Protein AF-0000000084530817 (afdb_homodimer)

Solvent-accessible surface area (backbone atoms only — not comparable to full-atom values): 13424 Å² total; per-residue (Å²): 114,54,40,32,39,33,41,29,30,31,49,81,78,60,86,73,66,87,66,77,48,94,60,31,68,58,45,44,51,52,49,54,52,50,41,47,71,72,63,28,59,74,45,73,46,40,35,46,61,48,62,75,19,40,34,38,37,29,46,76,72,39,81,47,81,45,67,37,59,73,74,89,47,75,56,45,74,42,30,39,35,33,34,43,27,88,45,69,70,54,50,48,49,55,49,51,55,55,51,66,38,48,52,44,83,37,64,42,34,37,38,40,31,43,47,40,70,70,77,70,73,83,128,113,55,41,32,39,34,42,29,32,32,48,81,76,58,86,73,66,87,66,77,49,94,60,29,68,58,46,44,51,52,51,54,52,50,40,47,72,72,63,28,60,75,45,71,46,41,35,48,62,48,61,74,20,38,34,38,35,30,45,77,73,39,81,46,81,45,67,36,59,73,73,89,45,75,55,42,74,42,29,40,34,34,34,44,27,88,45,70,69,55,48,50,48,55,51,51,53,54,52,67,40,49,54,44,82,37,63,43,32,37,39,40,31,44,48,39,71,70,78,69,72,82,128

Radius of gyration: 18.21 Å; Cα contacts (8 Å, |Δi|>4): 493; chains: 2; bounding box: 42×48×50 Å

InterPro domains:
  IPR005545 YCII-related [PF03795] (4-97)
  IPR011008 Dimeric alpha-beta barrel [SSF54909] (3-115)

Secondary structure (DSSP, 8-state):
--EEEEEEEE-TT--S--PPPTTHHHHHHHHHHHHHHTT-EEEEEEE--GGG-EEEEEETTEEEEEES---SSS-EEEEEEEEE-SSHHHHHHHHHHHHHTS-TT--EEEEEEEEE-------/--EEEEEEEE-TT--S--PPPTTHHHHHHHHHHHHHHTT-EEEEEEE--GGG-EEEEEETTEEEEEES---SSS-EEEEEEEEE-SSHHHHHHHHHHHHHTS-TT--EEEEEEEEE-------

Organism: Streptomyces rubellomurinus (strain ATCC 31215) (NCBI:txid359131)

Sequence (246 aa):
MPRYMTLIRIDEQARDGWEPDPGFEQRMGALFDEITRAGVMLETAGLTPTAEGTRLSWADGKIDYTDGPFTETKEVVGGYAILQCKDTAEALEWTRRFLQTHPVTWQVEAEVRQIDEAPEPPKMPRYMTLIRIDEQARDGWEPDPGFEQRMGALFDEITRAGVMLETAGLTPTAEGTRLSWADGKIDYTDGPFTETKEVVGGYAILQCKDTAEALEWTRRFLQTHPVTWQVEAEVRQIDEAPEPPK

Nearest PDB structures (foldseek):
  1s7i-assembly1_A-2  TM=8.023E-01  e=9.417E-09  Pseudomonas aeruginosa
  6vmi-assembly1_AH  TM=4.815E-01  e=5.570E-03  Homo sapiens
  6rm3-assembly1_LI0  TM=3.347E-01  e=4.997E-02  Vairimorpha necatrix
  7qep-assembly1_M0  TM=3.896E-01  e=2.250E-01  Encephalitozoon cuniculi GB-M1
  5xy3-assembly1_I  TM=3.428E-01  e=3.277E-01  Trichomonas vaginalis

Structure (mmCIF, N/CA/C/O backbone):
data_AF-0000000084530817-model_v1
#
loop_
_entity.id
_entity.type
_entity.pdbx_description
1 polymer 'Transcriptional regulator'
#
loop_
_atom_site.group_PDB
_atom_site.id
_atom_site.type_symbol
_atom_site.label_atom_id
_atom_site.label_alt_id
_atom_site.label_comp_id
_atom_site.label_asym_id
_atom_site.label_entity_id
_atom_site.label_seq_id
_atom_site.pdbx_PDB_ins_code
_atom_site.Cartn_x
_atom_site.Cartn_y
_atom_site.Cartn_z
_atom_site.occupancy
_atom_site.B_iso_or_equiv
_atom_site.auth_seq_id
_atom_site.auth_comp_id
_atom_site.auth_asym_id
_atom_site.auth_atom_id
_atom_site.pdbx_PDB_model_num
ATOM 1 N N . MET A 1 1 ? -18.156 0.075 -9.445 1 95.19 1 MET A N 1
ATOM 2 C CA . MET A 1 1 ? -17.547 -1.064 -8.773 1 95.19 1 MET A CA 1
ATOM 3 C C . MET A 1 1 ? -16.484 -0.602 -7.777 1 95.19 1 MET A C 1
ATOM 5 O O . MET A 1 1 ? -15.719 0.324 -8.062 1 95.19 1 MET A O 1
ATOM 9 N N . PRO A 1 2 ? -16.484 -1.271 -6.59 1 97.25 2 PRO A N 1
ATOM 10 C CA . PRO A 1 2 ? -15.5 -0.844 -5.59 1 97.25 2 PRO A CA 1
ATOM 11 C C . PRO A 1 2 ? -14.062 -1.135 -6.016 1 97.25 2 PRO A C 1
ATOM 13 O O . PRO A 1 2 ? -13.828 -1.991 -6.871 1 97.25 2 PRO A O 1
ATOM 16 N N . ARG A 1 3 ? -13.125 -0.413 -5.445 1 98.25 3 ARG A N 1
ATOM 17 C CA . ARG A 1 3 ? -11.703 -0.642 -5.66 1 98.25 3 ARG A CA 1
ATOM 18 C C . ARG A 1 3 ? -11.047 -1.249 -4.422 1 98.25 3 ARG A C 1
ATOM 20 O O . ARG A 1 3 ? -11.492 -1.001 -3.299 1 98.25 3 ARG A O 1
ATOM 27 N N . TYR A 1 4 ? -10.031 -2.014 -4.695 1 98.81 4 TYR A N 1
ATOM 28 C CA . TYR A 1 4 ? -9.312 -2.711 -3.635 1 98.81 4 TYR A CA 1
ATOM 29 C C . TYR A 1 4 ? -7.809 -2.51 -3.775 1 98.81 4 TYR A C 1
ATOM 31 O O . TYR A 1 4 ? -7.277 -2.521 -4.887 1 98.81 4 TYR A O 1
ATOM 39 N N . MET A 1 5 ? -7.203 -2.273 -2.686 1 98.75 5 MET A N 1
ATOM 40 C CA . MET A 1 5 ? -5.746 -2.311 -2.58 1 98.75 5 MET A CA 1
ATOM 41 C C . MET A 1 5 ? -5.273 -3.658 -2.049 1 98.75 5 MET A C 1
ATOM 43 O O . MET A 1 5 ? -5.75 -4.125 -1.013 1 98.75 5 MET A O 1
ATOM 47 N N . THR A 1 6 ? -4.406 -4.324 -2.775 1 98.75 6 THR A N 1
ATOM 48 C CA . THR A 1 6 ? -3.707 -5.516 -2.305 1 98.75 6 THR A CA 1
ATOM 49 C C . THR A 1 6 ? -2.258 -5.191 -1.955 1 98.75 6 THR A C 1
ATOM 51 O O . THR A 1 6 ? -1.492 -4.75 -2.814 1 98.75 6 THR A O 1
ATOM 54 N N . LEU A 1 7 ? -1.896 -5.344 -0.706 1 98.69 7 LEU A N 1
ATOM 55 C CA . LEU A 1 7 ? -0.533 -5.152 -0.226 1 98.69 7 LEU A CA 1
ATOM 56 C C . LEU A 1 7 ? 0.201 -6.484 -0.126 1 98.69 7 LEU A C 1
ATOM 58 O O . LEU A 1 7 ? -0.185 -7.352 0.66 1 98.69 7 LEU A O 1
ATOM 62 N N . ILE A 1 8 ? 1.24 -6.617 -0.947 1 98.12 8 ILE A N 1
ATOM 63 C CA . ILE A 1 8 ? 2.018 -7.848 -0.989 1 98.12 8 ILE A CA 1
ATOM 64 C C . ILE A 1 8 ? 3.135 -7.793 0.052 1 98.12 8 ILE A C 1
ATOM 66 O O . ILE A 1 8 ? 3.992 -6.906 0.003 1 98.12 8 ILE A O 1
ATOM 70 N N . ARG A 1 9 ? 3.115 -8.711 0.983 1 96.81 9 ARG A N 1
ATOM 71 C CA . ARG A 1 9 ? 4.047 -8.719 2.107 1 96.81 9 ARG A CA 1
ATOM 72 C C . ARG A 1 9 ? 5.059 -9.852 1.971 1 96.81 9 ARG A C 1
ATOM 74 O O . ARG A 1 9 ? 4.684 -11.008 1.77 1 96.81 9 ARG A O 1
ATOM 81 N N . ILE A 1 10 ? 6.316 -9.555 2.078 1 95.12 10 ILE A N 1
ATOM 82 C CA . ILE A 1 10 ? 7.402 -10.516 1.916 1 95.12 10 ILE A CA 1
ATOM 83 C C . ILE A 1 10 ? 8.453 -10.305 3.006 1 95.12 10 ILE A C 1
ATOM 85 O O . ILE A 1 10 ? 8.492 -9.242 3.633 1 95.12 10 ILE A O 1
ATOM 89 N N . ASP A 1 11 ? 9.211 -11.336 3.27 1 93.69 11 ASP A N 1
ATOM 90 C CA . ASP A 1 11 ? 10.391 -11.242 4.121 1 93.69 11 ASP A CA 1
ATOM 91 C C . ASP A 1 11 ? 11.625 -10.859 3.305 1 93.69 11 ASP A C 1
ATOM 93 O O . ASP A 1 11 ? 12.25 -11.719 2.676 1 93.69 11 ASP A O 1
ATOM 97 N N . GLU A 1 12 ? 12.031 -9.625 3.371 1 90.19 12 GLU A N 1
ATOM 98 C CA . GLU A 1 12 ? 13.188 -9.164 2.609 1 90.19 12 GLU A CA 1
ATOM 99 C C . GLU A 1 12 ? 14.484 -9.75 3.17 1 90.19 12 GLU A C 1
ATOM 101 O O . GLU A 1 12 ? 15.523 -9.711 2.512 1 90.19 12 GLU A O 1
ATOM 106 N N . GLN A 1 13 ? 14.391 -10.125 4.336 1 86.81 13 GLN A N 1
ATOM 107 C CA . GLN A 1 13 ? 15.602 -10.617 4.996 1 86.81 13 GLN A CA 1
ATOM 108 C C . GLN A 1 13 ? 15.836 -12.086 4.688 1 86.81 13 GLN A C 1
ATOM 110 O O . GLN A 1 13 ? 16.891 -12.641 5.027 1 86.81 13 GLN A O 1
ATOM 115 N N . ALA A 1 14 ? 14.836 -12.625 4.047 1 80.5 14 ALA A N 1
ATOM 116 C CA . ALA A 1 14 ? 14.977 -14.039 3.717 1 80.5 14 ALA A CA 1
ATOM 117 C C . ALA A 1 14 ? 16.062 -14.25 2.666 1 80.5 14 ALA A C 1
ATOM 119 O O . ALA A 1 14 ? 16.047 -13.602 1.616 1 80.5 14 ALA A O 1
ATOM 120 N N . ARG A 1 15 ? 17.375 -14.586 2.943 1 64.19 15 ARG A N 1
ATOM 121 C CA . ARG A 1 15 ? 18.578 -14.75 2.137 1 64.19 15 ARG A CA 1
ATOM 122 C C . ARG A 1 15 ? 18.375 -15.781 1.032 1 64.19 15 ARG A C 1
ATOM 124 O O . ARG A 1 15 ? 18.875 -15.617 -0.081 1 64.19 15 ARG A O 1
ATOM 131 N N . ASP A 1 16 ? 17.766 -16.859 1.31 1 64.5 16 ASP A N 1
ATOM 132 C CA . ASP A 1 16 ? 17.688 -18.016 0.433 1 64.5 16 ASP A CA 1
ATOM 133 C C . ASP A 1 16 ? 16.25 -18.25 -0.038 1 64.5 16 ASP A C 1
ATOM 135 O O . ASP A 1 16 ? 15.297 -17.953 0.686 1 64.5 16 ASP A O 1
ATOM 139 N N . GLY A 1 17 ? 16.125 -18.375 -1.354 1 67.62 17 GLY A N 1
ATOM 140 C CA . GLY A 1 17 ? 14.914 -19.062 -1.76 1 67.62 17 GLY A CA 1
ATOM 141 C C . GLY A 1 17 ? 13.984 -18.219 -2.602 1 67.62 17 GLY A C 1
ATOM 142 O O . GLY A 1 17 ? 12.852 -18.609 -2.881 1 67.62 17 GLY A O 1
ATOM 143 N N . TRP A 1 18 ? 14.477 -16.969 -2.98 1 79.94 18 TRP A N 1
ATOM 144 C CA . TRP A 1 18 ? 13.578 -16.188 -3.82 1 79.94 18 TRP A CA 1
ATOM 145 C C . TRP A 1 18 ? 13.867 -16.422 -5.297 1 79.94 18 TRP A C 1
ATOM 147 O O . TRP A 1 18 ? 13.625 -15.547 -6.133 1 79.94 18 TRP A O 1
ATOM 157 N N . GLU A 1 19 ? 14.391 -17.562 -5.531 1 84.94 19 GLU A N 1
ATOM 158 C CA . GLU A 1 19 ? 14.633 -17.938 -6.922 1 84.94 19 GLU A CA 1
ATOM 159 C C . GLU A 1 19 ? 13.359 -18.469 -7.582 1 84.94 19 GLU A C 1
ATOM 161 O O . GLU A 1 19 ? 12.695 -19.359 -7.047 1 84.94 19 GLU A O 1
ATOM 166 N N . PRO A 1 20 ? 13.078 -17.891 -8.688 1 90.69 20 PRO A N 1
ATOM 167 C CA . PRO A 1 20 ? 11.891 -18.391 -9.391 1 90.69 20 PRO A CA 1
ATOM 168 C C . PRO A 1 20 ? 12.094 -19.797 -9.938 1 90.69 20 PRO A C 1
ATOM 170 O O . PRO A 1 20 ? 13.203 -20.156 -10.344 1 90.69 20 PRO A O 1
ATOM 173 N N . ASP A 1 21 ? 11.094 -20.609 -9.836 1 93.31 21 ASP A N 1
ATOM 174 C CA . ASP A 1 21 ? 11.109 -21.891 -10.516 1 93.31 21 ASP A CA 1
ATOM 175 C C . ASP A 1 21 ? 10.844 -21.734 -12.008 1 93.31 21 ASP A C 1
ATOM 177 O O . ASP A 1 21 ? 10.383 -20.688 -12.453 1 93.31 21 ASP A O 1
ATOM 181 N N . PRO A 1 22 ? 11.242 -22.797 -12.789 1 94.19 22 PRO A N 1
ATOM 182 C CA . PRO A 1 22 ? 10.906 -22.734 -14.211 1 94.19 22 PRO A CA 1
ATOM 183 C C . PRO A 1 22 ? 9.406 -22.531 -14.453 1 94.19 22 PRO A C 1
ATOM 185 O O . PRO A 1 22 ? 8.578 -23.188 -13.812 1 94.19 22 PRO A O 1
ATOM 188 N N . GLY A 1 23 ? 9.039 -21.562 -15.305 1 96.19 23 GLY A N 1
ATOM 189 C CA . GLY A 1 23 ? 7.656 -21.312 -15.68 1 96.19 23 GLY A CA 1
ATOM 190 C C . GLY A 1 23 ? 7.023 -20.188 -14.883 1 96.19 23 GLY A C 1
ATOM 191 O O . GLY A 1 23 ? 5.906 -19.75 -15.18 1 96.19 23 GLY A O 1
ATOM 192 N N . PHE A 1 24 ? 7.723 -19.781 -13.797 1 95.94 24 PHE A N 1
ATOM 193 C CA . PHE A 1 24 ? 7.184 -18.75 -12.93 1 95.94 24 PHE A CA 1
ATOM 194 C C . PHE A 1 24 ? 6.777 -17.516 -13.734 1 95.94 24 PHE A C 1
ATOM 196 O O . PHE A 1 24 ? 5.641 -17.047 -13.633 1 95.94 24 PHE A O 1
ATOM 203 N N . GLU A 1 25 ? 7.668 -16.969 -14.516 1 94.88 25 GLU A N 1
ATOM 204 C CA . GLU A 1 25 ? 7.414 -15.773 -15.312 1 94.88 25 GLU A CA 1
ATOM 205 C C . GLU A 1 25 ? 6.242 -15.984 -16.266 1 94.88 25 GLU A C 1
ATOM 207 O O . GLU A 1 25 ? 5.43 -15.086 -16.469 1 94.88 25 GLU A O 1
ATOM 212 N N . GLN A 1 26 ? 6.203 -17.172 -16.844 1 96.75 26 GLN A N 1
ATOM 213 C CA . GLN A 1 26 ? 5.117 -17.484 -17.766 1 96.75 26 GLN A CA 1
ATOM 214 C C . GLN A 1 26 ? 3.773 -17.516 -17.047 1 96.75 26 GLN A C 1
ATOM 216 O O . GLN A 1 26 ? 2.781 -16.984 -17.547 1 96.75 26 GLN A O 1
ATOM 221 N N . ARG A 1 27 ? 3.719 -18.156 -15.844 1 97.56 27 ARG A N 1
ATOM 222 C CA . ARG A 1 27 ? 2.484 -18.188 -15.07 1 97.56 27 ARG A CA 1
ATOM 223 C C . ARG A 1 27 ? 2.037 -16.781 -14.68 1 97.56 27 ARG A C 1
ATOM 225 O O . ARG A 1 27 ? 0.864 -16.438 -14.828 1 97.56 27 ARG A O 1
ATOM 232 N N . MET A 1 28 ? 2.973 -16 -14.25 1 96.81 28 MET A N 1
ATOM 233 C CA . MET A 1 28 ? 2.678 -14.633 -13.836 1 96.81 28 MET A CA 1
ATOM 234 C C . MET A 1 28 ? 2.191 -13.797 -15.023 1 96.81 28 MET A C 1
ATOM 236 O O . MET A 1 28 ? 1.191 -13.086 -14.922 1 96.81 28 MET A O 1
ATOM 240 N N . GLY A 1 29 ? 2.916 -13.867 -16.125 1 96.94 29 GLY A N 1
ATOM 241 C CA . GLY A 1 29 ? 2.514 -13.164 -17.328 1 96.94 29 GLY A CA 1
ATOM 242 C C . GLY A 1 29 ? 1.111 -13.516 -17.797 1 96.94 29 GLY A C 1
ATOM 243 O O . GLY A 1 29 ? 0.337 -12.641 -18.172 1 96.94 29 GLY A O 1
ATOM 244 N N . ALA A 1 30 ? 0.797 -14.789 -17.781 1 98.06 30 ALA A N 1
ATOM 245 C CA . ALA A 1 30 ? -0.524 -15.266 -18.188 1 98.06 30 ALA A CA 1
ATOM 246 C C . ALA A 1 30 ? -1.613 -14.688 -17.297 1 98.06 30 ALA A C 1
ATOM 248 O O . ALA A 1 30 ? -2.672 -14.273 -17.766 1 98.06 30 ALA A O 1
ATOM 249 N N . LEU A 1 31 ? -1.356 -14.711 -16 1 98.19 31 LEU A N 1
ATOM 250 C CA . LEU A 1 31 ? -2.332 -14.164 -15.07 1 98.19 31 LEU A CA 1
ATOM 251 C C . LEU A 1 31 ? -2.539 -12.672 -15.312 1 98.19 31 LEU A C 1
ATOM 253 O O . LEU A 1 31 ? -3.674 -12.188 -15.32 1 98.19 31 LEU A O 1
ATOM 257 N N . PHE A 1 32 ? -1.427 -11.875 -15.445 1 96.62 32 PHE A N 1
ATOM 258 C CA . PHE A 1 32 ? -1.532 -10.438 -15.641 1 96.62 32 PHE A CA 1
ATOM 259 C C . PHE A 1 32 ? -2.268 -10.125 -16.938 1 96.62 32 PHE A C 1
ATOM 261 O O . PHE A 1 32 ? -3.047 -9.172 -17 1 96.62 32 PHE A O 1
ATOM 268 N N . ASP A 1 33 ? -2.051 -10.945 -18 1 97.31 33 ASP A N 1
ATOM 269 C CA . ASP A 1 33 ? -2.801 -10.789 -19.25 1 97.31 33 ASP A CA 1
ATOM 270 C C . ASP A 1 33 ? -4.297 -11 -19.016 1 97.31 33 ASP A C 1
ATOM 272 O O . ASP A 1 33 ? -5.117 -10.211 -19.484 1 97.31 33 ASP A O 1
ATOM 276 N N . GLU A 1 34 ? -4.613 -12.031 -18.359 1 98.25 34 GLU A N 1
ATOM 277 C CA . GLU A 1 34 ? -6.012 -12.359 -18.094 1 98.25 34 GLU A CA 1
ATOM 278 C C . GLU A 1 34 ? -6.695 -11.266 -17.281 1 98.25 34 GLU A C 1
ATOM 280 O O . GLU A 1 34 ? -7.793 -10.828 -17.641 1 98.25 34 GLU A O 1
ATOM 285 N N . ILE A 1 35 ? -6.113 -10.859 -16.188 1 98.06 35 ILE A N 1
ATOM 286 C CA . ILE A 1 35 ? -6.742 -9.898 -15.289 1 98.06 35 ILE A CA 1
ATOM 287 C C . ILE A 1 35 ? -6.863 -8.539 -15.977 1 98.06 35 ILE A C 1
ATOM 289 O O . ILE A 1 35 ? -7.836 -7.812 -15.766 1 98.06 35 ILE A O 1
ATOM 293 N N . THR A 1 36 ? -5.898 -8.172 -16.781 1 96.94 36 THR A N 1
ATOM 294 C CA . THR A 1 36 ? -5.961 -6.945 -17.562 1 96.94 36 THR A CA 1
ATOM 295 C C . THR A 1 36 ? -7.105 -7.012 -18.578 1 96.94 36 THR A C 1
ATOM 297 O O . THR A 1 36 ? -7.879 -6.059 -18.703 1 96.94 36 THR A O 1
ATOM 300 N N . ARG A 1 37 ? -7.258 -8.094 -19.219 1 97.75 37 ARG A N 1
ATOM 301 C CA . ARG A 1 37 ? -8.32 -8.273 -20.203 1 97.75 37 ARG A CA 1
ATOM 302 C C . ARG A 1 37 ? -9.695 -8.227 -19.547 1 97.75 37 ARG A C 1
ATOM 304 O O . ARG A 1 37 ? -10.656 -7.742 -20.141 1 97.75 37 ARG A O 1
ATOM 311 N N . ALA A 1 38 ? -9.766 -8.75 -18.391 1 98.12 38 ALA A N 1
ATOM 312 C CA . ALA A 1 38 ? -11.016 -8.734 -17.641 1 98.12 38 ALA A CA 1
ATOM 313 C C . ALA A 1 38 ? -11.383 -7.312 -17.219 1 98.12 38 ALA A C 1
ATOM 315 O O . ALA A 1 38 ? -12.508 -7.062 -16.766 1 98.12 38 ALA A O 1
ATOM 316 N N . GLY A 1 39 ? -10.453 -6.383 -17.297 1 97.88 39 GLY A N 1
ATOM 317 C CA . GLY A 1 39 ? -10.695 -4.996 -16.922 1 97.88 39 GLY A CA 1
ATOM 318 C C . GLY A 1 39 ? -10.617 -4.75 -15.43 1 97.88 39 GLY A C 1
ATOM 319 O O . GLY A 1 39 ? -11.094 -3.727 -14.938 1 97.88 39 GLY A O 1
ATOM 320 N N . VAL A 1 40 ? -9.992 -5.637 -14.695 1 98.31 40 VAL A N 1
ATOM 321 C CA . VAL A 1 40 ? -10 -5.613 -13.234 1 98.31 40 VAL A CA 1
ATOM 322 C C . VAL A 1 40 ? -8.758 -4.887 -12.727 1 98.31 40 VAL A C 1
ATOM 324 O O . VAL A 1 40 ? -8.812 -4.184 -11.711 1 98.31 40 VAL A O 1
ATOM 327 N N . MET A 1 41 ? -7.652 -4.961 -13.367 1 98.25 41 MET A N 1
ATOM 328 C CA . MET A 1 41 ? -6.379 -4.41 -12.914 1 98.25 41 MET A CA 1
ATOM 329 C C . MET A 1 41 ? -6.277 -2.924 -13.234 1 98.25 41 MET A C 1
ATOM 331 O O . MET A 1 41 ? -6.312 -2.533 -14.398 1 98.25 41 MET A O 1
ATOM 335 N N . LEU A 1 42 ? -6.188 -2.1 -12.227 1 97.12 42 LEU A N 1
ATOM 336 C CA . LEU A 1 42 ? -6 -0.666 -12.422 1 97.12 42 LEU A CA 1
ATOM 337 C C . LEU A 1 42 ? -4.52 -0.299 -12.367 1 97.12 42 LEU A C 1
ATOM 339 O O . LEU A 1 42 ? -4.059 0.545 -13.133 1 97.12 42 LEU A O 1
ATOM 343 N N . GLU A 1 43 ? -3.811 -0.912 -11.461 1 95.19 43 GLU A N 1
ATOM 344 C CA . GLU A 1 43 ? -2.408 -0.598 -11.211 1 95.19 43 GLU A CA 1
ATOM 345 C C . GLU A 1 43 ? -1.728 -1.706 -10.414 1 95.19 43 GLU A C 1
ATOM 347 O O . GLU A 1 43 ? -2.344 -2.311 -9.531 1 95.19 43 GLU A O 1
ATOM 352 N N . THR A 1 44 ? -0.486 -2.012 -10.812 1 96.81 44 THR A N 1
ATOM 353 C CA . THR A 1 44 ? 0.307 -2.934 -10.008 1 96.81 44 THR A CA 1
ATOM 354 C C . THR A 1 44 ? 1.799 -2.678 -10.203 1 96.81 44 THR A C 1
ATOM 356 O O . THR A 1 44 ? 2.227 -2.262 -11.281 1 96.81 44 THR A O 1
ATOM 359 N N . ALA A 1 45 ? 2.533 -2.879 -9.172 1 96.69 45 ALA A N 1
ATOM 360 C CA . ALA A 1 45 ? 3.984 -2.748 -9.25 1 96.69 45 ALA A CA 1
ATOM 361 C C . ALA A 1 45 ? 4.66 -3.307 -8 1 96.69 45 ALA A C 1
ATOM 363 O O . ALA A 1 45 ? 3.998 -3.557 -6.992 1 96.69 45 ALA A O 1
ATOM 364 N N . GLY A 1 46 ? 5.949 -3.592 -8.102 1 96.88 46 GLY A N 1
ATOM 365 C CA . GLY A 1 46 ? 6.789 -3.826 -6.938 1 96.88 46 GLY A CA 1
ATOM 366 C C . GLY A 1 46 ? 7.328 -2.547 -6.324 1 96.88 46 GLY A C 1
ATOM 367 O O . GLY A 1 46 ? 7.215 -1.472 -6.914 1 96.88 46 GLY A O 1
ATOM 368 N N . LEU A 1 47 ? 7.828 -2.717 -5.133 1 97.56 47 LEU A N 1
ATOM 369 C CA . LEU A 1 47 ? 8.531 -1.628 -4.465 1 97.56 47 LEU A CA 1
ATOM 370 C C . LEU A 1 47 ? 10.016 -1.947 -4.32 1 97.56 47 LEU A C 1
ATOM 372 O O . LEU A 1 47 ? 10.391 -3.109 -4.152 1 97.56 47 LEU A O 1
ATOM 376 N N . THR A 1 48 ? 10.852 -0.908 -4.441 1 96.88 48 THR A N 1
ATOM 377 C CA . THR A 1 48 ? 12.273 -1.101 -4.184 1 96.88 48 THR A CA 1
ATOM 378 C C . THR A 1 48 ? 12.5 -1.585 -2.754 1 96.88 48 THR A C 1
ATOM 380 O O . THR A 1 48 ? 11.633 -1.439 -1.896 1 96.88 48 THR A O 1
ATOM 383 N N . PRO A 1 49 ? 13.656 -2.221 -2.49 1 95.69 49 PRO A N 1
ATOM 384 C CA . PRO A 1 49 ? 13.93 -2.705 -1.137 1 95.69 49 PRO A CA 1
ATOM 385 C C . PRO A 1 49 ? 13.773 -1.618 -0.077 1 95.69 49 PRO A C 1
ATOM 387 O O . PRO A 1 49 ? 13.984 -0.438 -0.36 1 95.69 49 PRO A O 1
ATOM 390 N N . THR A 1 50 ? 13.422 -2.035 1.181 1 97.12 50 THR A N 1
ATOM 391 C CA . THR A 1 50 ? 13.195 -1.079 2.258 1 97.12 50 THR A CA 1
ATOM 392 C C . THR A 1 50 ? 14.477 -0.308 2.572 1 97.12 50 THR A C 1
ATOM 394 O O . THR A 1 50 ? 14.422 0.814 3.08 1 97.12 50 THR A O 1
ATOM 397 N N . ALA A 1 51 ? 15.625 -0.897 2.242 1 96.94 51 ALA A N 1
ATOM 398 C CA . ALA A 1 51 ? 16.891 -0.209 2.457 1 96.94 51 ALA A CA 1
ATOM 399 C C . ALA A 1 51 ? 16.953 1.105 1.685 1 96.94 51 ALA A C 1
ATOM 401 O O . ALA A 1 51 ? 17.75 1.988 1.999 1 96.94 51 ALA A O 1
ATOM 402 N N . GLU A 1 52 ? 16.109 1.243 0.7 1 97.62 52 GLU A N 1
ATOM 403 C CA . GLU A 1 52 ? 16.078 2.443 -0.13 1 97.62 52 GLU A CA 1
ATOM 404 C C . GLU A 1 52 ? 14.891 3.334 0.242 1 97.62 52 GLU A C 1
ATOM 406 O O . GLU A 1 52 ? 14.625 4.332 -0.431 1 97.62 52 GLU A O 1
ATOM 411 N N . GLY A 1 53 ? 14.141 2.953 1.278 1 98.31 53 GLY A N 1
ATOM 412 C CA . GLY A 1 53 ? 12.961 3.697 1.708 1 98.31 53 GLY A CA 1
ATOM 413 C C . GLY A 1 53 ? 13.219 4.57 2.924 1 98.31 53 GLY A C 1
ATOM 414 O O . GLY A 1 53 ? 14.281 4.473 3.551 1 98.31 53 GLY A O 1
ATOM 415 N N . THR A 1 54 ? 12.258 5.43 3.25 1 98.81 54 THR A N 1
ATOM 416 C CA . THR A 1 54 ? 12.273 6.305 4.418 1 98.81 54 THR A CA 1
ATOM 417 C C . THR A 1 54 ? 10.906 6.332 5.094 1 98.81 54 THR A C 1
ATOM 419 O O . THR A 1 54 ? 9.883 6.398 4.418 1 98.81 54 THR A O 1
ATOM 422 N N . ARG A 1 55 ? 10.883 6.285 6.371 1 98.44 55 ARG A N 1
ATOM 423 C CA . ARG A 1 55 ? 9.664 6.48 7.16 1 98.44 55 ARG A CA 1
ATOM 424 C C . ARG A 1 55 ? 9.68 7.836 7.855 1 98.44 55 ARG A C 1
ATOM 426 O O . ARG A 1 55 ? 10.688 8.227 8.445 1 98.44 55 ARG A O 1
ATOM 433 N N . LEU A 1 56 ? 8.609 8.547 7.738 1 98.81 56 LEU A N 1
ATOM 434 C CA . LEU A 1 56 ? 8.375 9.766 8.508 1 98.81 56 LEU A CA 1
ATOM 435 C C . LEU A 1 56 ? 7.332 9.531 9.594 1 98.81 56 LEU A C 1
ATOM 437 O O . LEU A 1 56 ? 6.336 8.844 9.367 1 98.81 56 LEU A O 1
ATOM 441 N N . SER A 1 57 ? 7.586 10.117 10.719 1 98.19 57 SER A N 1
ATOM 442 C CA . SER A 1 57 ? 6.598 10.055 11.797 1 98.19 57 SER A CA 1
ATOM 443 C C . SER A 1 57 ? 6.195 11.445 12.258 1 98.19 57 SER A C 1
ATOM 445 O O . SER A 1 57 ? 7.027 12.352 12.305 1 98.19 57 SER A O 1
ATOM 447 N N . TRP A 1 58 ? 4.934 11.617 12.492 1 98.06 58 TRP A N 1
ATOM 448 C CA . TRP A 1 58 ? 4.312 12.797 13.078 1 98.06 58 TRP A CA 1
ATOM 449 C C . TRP A 1 58 ? 3.785 12.5 14.477 1 98.06 58 TRP A C 1
ATOM 451 O O . TRP A 1 58 ? 2.922 11.633 14.648 1 98.06 58 TRP A O 1
ATOM 461 N N . ALA A 1 59 ? 4.375 13.102 15.43 1 95.88 59 ALA A N 1
ATOM 462 C CA . ALA A 1 59 ? 3.967 12.977 16.828 1 95.88 59 ALA A CA 1
ATOM 463 C C . ALA A 1 59 ? 4.301 14.25 17.609 1 95.88 59 ALA A C 1
ATOM 465 O O . ALA A 1 59 ? 5.418 14.758 17.531 1 95.88 59 ALA A O 1
ATOM 466 N N . ASP A 1 60 ? 3.303 14.742 18.312 1 94 60 ASP A N 1
ATOM 467 C CA . ASP A 1 60 ? 3.48 15.906 19.172 1 94 60 ASP A CA 1
ATOM 468 C C . ASP A 1 60 ? 4 17.109 18.375 1 94 60 ASP A C 1
ATOM 470 O O . ASP A 1 60 ? 4.891 17.828 18.844 1 94 60 ASP A O 1
ATOM 474 N N . GLY A 1 61 ? 3.619 17.203 17.203 1 94.25 61 GLY A N 1
ATOM 475 C CA . GLY A 1 61 ? 3.945 18.344 16.359 1 94.25 61 GLY A CA 1
ATOM 476 C C . GLY A 1 61 ? 5.348 18.281 15.789 1 94.25 61 GLY A C 1
ATOM 477 O O . GLY A 1 61 ? 5.891 19.312 15.359 1 94.25 61 GLY A O 1
ATOM 478 N N . LYS A 1 62 ? 5.949 17.125 15.828 1 97.5 62 LYS A N 1
ATOM 479 C CA . LYS A 1 62 ? 7.316 16.953 15.344 1 97.5 62 LYS A CA 1
ATOM 480 C C . LYS A 1 62 ? 7.391 15.875 14.266 1 97.5 62 LYS A C 1
ATOM 482 O O . LYS A 1 62 ? 6.668 14.883 14.328 1 97.5 62 LYS A O 1
ATOM 487 N N . ILE A 1 63 ? 8.305 16.141 13.258 1 98.56 63 ILE A N 1
ATOM 488 C CA . ILE A 1 63 ? 8.594 15.156 12.219 1 98.56 63 ILE A CA 1
ATOM 489 C C . ILE A 1 63 ? 9.914 14.445 12.523 1 98.56 63 ILE A C 1
ATOM 491 O O . ILE A 1 63 ? 10.906 15.094 12.875 1 98.56 63 ILE A O 1
ATOM 495 N N . ASP A 1 64 ? 9.93 13.172 12.445 1 98.38 64 ASP A N 1
ATOM 496 C CA . ASP A 1 64 ? 11.148 12.375 12.477 1 98.38 64 ASP A CA 1
ATOM 497 C C . ASP A 1 64 ? 11.289 11.523 11.219 1 98.38 64 ASP A C 1
ATOM 499 O O . ASP A 1 64 ? 10.297 11.086 10.648 1 98.38 64 ASP A O 1
ATOM 503 N N . TYR A 1 65 ? 12.555 11.352 10.805 1 98.44 65 TYR A N 1
ATOM 504 C CA . TYR A 1 65 ? 12.875 10.547 9.633 1 98.44 65 TYR A CA 1
ATOM 505 C C . TYR A 1 65 ? 13.672 9.305 10.016 1 98.44 65 TYR A C 1
ATOM 507 O O . TYR A 1 65 ? 14.641 9.398 10.781 1 98.44 65 TYR A O 1
ATOM 515 N N . THR A 1 66 ? 13.297 8.211 9.562 1 97.94 66 THR A N 1
ATOM 516 C CA . THR A 1 66 ? 14.008 6.949 9.734 1 97.94 66 THR A CA 1
ATOM 517 C C . THR A 1 66 ? 14.258 6.277 8.391 1 97.94 66 THR A C 1
ATOM 519 O O . THR A 1 66 ? 13.32 5.887 7.695 1 97.94 66 THR A O 1
ATOM 522 N N . ASP A 1 67 ? 15.516 6.168 8.047 1 98 67 ASP A N 1
ATOM 523 C CA . ASP A 1 67 ? 15.852 5.473 6.809 1 98 67 ASP A CA 1
ATOM 524 C C . ASP A 1 67 ? 15.828 3.959 7.004 1 98 67 ASP A C 1
ATOM 526 O O . ASP A 1 67 ? 16.188 3.457 8.07 1 98 67 ASP A O 1
ATOM 530 N N . GLY A 1 68 ? 15.453 3.207 6.004 1 96.75 68 GLY A N 1
ATOM 531 C CA . GLY A 1 68 ? 15.492 1.754 6.047 1 96.75 68 GLY A CA 1
ATOM 532 C C . GLY A 1 68 ? 16.891 1.194 6.141 1 96.75 68 GLY A C 1
ATOM 533 O O . GLY A 1 68 ? 17.859 1.949 6.25 1 96.75 68 GLY A O 1
ATOM 534 N N . PRO A 1 69 ? 16.969 -0.038 6.195 1 96.31 69 PRO A N 1
ATOM 535 C CA . PRO A 1 69 ? 15.891 -1.025 6.086 1 96.31 69 PRO A CA 1
ATOM 536 C C . PRO A 1 69 ? 15.023 -1.094 7.34 1 96.31 69 PRO A C 1
ATOM 538 O O . PRO A 1 69 ? 15.477 -0.737 8.43 1 96.31 69 PRO A O 1
ATOM 541 N N . PHE A 1 70 ? 13.781 -1.461 7.227 1 93.19 70 PHE A N 1
ATOM 542 C CA . PHE A 1 70 ? 12.836 -1.607 8.32 1 93.19 70 PHE A CA 1
ATOM 543 C C . PHE A 1 70 ? 12.797 -3.047 8.82 1 93.19 70 PHE A C 1
ATOM 545 O O . PHE A 1 70 ? 12.125 -3.896 8.234 1 93.19 70 PHE A O 1
ATOM 552 N N . THR A 1 71 ? 13.398 -3.428 9.875 1 86.62 71 THR A N 1
ATOM 553 C CA . THR A 1 71 ? 13.609 -4.809 10.297 1 86.62 71 THR A CA 1
ATOM 554 C C . THR A 1 71 ? 12.797 -5.121 11.547 1 86.62 71 THR A C 1
ATOM 556 O O . THR A 1 71 ? 12.93 -6.199 12.133 1 86.62 71 THR A O 1
ATOM 559 N N . GLU A 1 72 ? 11.93 -4.211 11.922 1 85.19 72 GLU A N 1
ATOM 560 C CA . GLU A 1 72 ? 11.172 -4.406 13.148 1 85.19 72 GLU A CA 1
ATOM 561 C C . GLU A 1 72 ? 10.148 -5.535 12.992 1 85.19 72 GLU A C 1
ATOM 563 O O . GLU A 1 72 ? 9.758 -6.164 13.977 1 85.19 72 GLU A O 1
ATOM 568 N N . THR A 1 73 ? 9.656 -5.723 11.758 1 83.75 73 THR A N 1
ATOM 569 C CA . THR A 1 73 ? 8.766 -6.836 11.445 1 83.75 73 THR A CA 1
ATOM 570 C C . THR A 1 73 ? 9.43 -7.801 10.469 1 83.75 73 THR A C 1
ATOM 572 O O . THR A 1 73 ? 10.352 -7.422 9.742 1 83.75 73 THR A O 1
ATOM 575 N N . LYS A 1 74 ? 8.961 -8.977 10.602 1 85.5 74 LYS A N 1
ATOM 576 C CA . LYS A 1 74 ? 9.477 -9.992 9.695 1 85.5 74 LYS A CA 1
ATOM 577 C C . LYS A 1 74 ? 9.148 -9.656 8.242 1 85.5 74 LYS A C 1
ATOM 579 O O . LYS A 1 74 ? 9.992 -9.82 7.355 1 85.5 74 LYS A O 1
ATOM 584 N N . GLU A 1 75 ? 8.008 -9.172 7.992 1 93.56 75 GLU A N 1
ATOM 585 C CA . GLU A 1 75 ? 7.555 -8.93 6.629 1 93.56 75 GLU A CA 1
ATOM 586 C C . GLU A 1 75 ? 7.418 -7.43 6.352 1 93.56 75 GLU A C 1
ATOM 588 O O . GLU A 1 75 ? 7.117 -6.652 7.258 1 93.56 75 GLU A O 1
ATOM 593 N N . VAL A 1 76 ? 7.684 -7.039 5.172 1 95.81 76 VAL A N 1
ATOM 594 C CA . VAL A 1 76 ? 7.48 -5.684 4.672 1 95.81 76 VAL A CA 1
ATOM 595 C C . VAL A 1 76 ? 6.613 -5.719 3.414 1 95.81 76 VAL A C 1
ATOM 597 O O . VAL A 1 76 ? 6.398 -6.785 2.834 1 95.81 76 VAL A O 1
ATOM 600 N N . VAL A 1 77 ? 6.07 -4.555 3.039 1 97.19 77 VAL A N 1
ATOM 601 C CA . VAL A 1 77 ? 5.344 -4.465 1.777 1 97.19 77 VAL A CA 1
ATOM 602 C C . VAL A 1 77 ? 6.332 -4.426 0.613 1 97.19 77 VAL A C 1
ATOM 604 O O . VAL A 1 77 ? 7.113 -3.482 0.485 1 97.19 77 VAL A O 1
ATOM 607 N N . GLY A 1 78 ? 6.242 -5.422 -0.174 1 96.44 78 GLY A N 1
ATOM 608 C CA . GLY A 1 78 ? 7.16 -5.508 -1.298 1 96.44 78 GLY A CA 1
ATOM 609 C C . GLY A 1 78 ? 6.531 -5.094 -2.615 1 96.44 78 GLY A C 1
ATOM 610 O O . GLY A 1 78 ? 7.234 -4.906 -3.611 1 96.44 78 GLY A O 1
ATOM 611 N N . GLY A 1 79 ? 5.238 -4.965 -2.697 1 97.44 79 GLY A N 1
ATOM 612 C CA . GLY A 1 79 ? 4.469 -4.578 -3.869 1 97.44 79 GLY A CA 1
ATOM 613 C C . GLY A 1 79 ? 2.998 -4.359 -3.57 1 97.44 79 GLY A C 1
ATOM 614 O O . GLY A 1 79 ? 2.578 -4.426 -2.414 1 97.44 79 GLY A O 1
ATOM 615 N N . TYR A 1 80 ? 2.275 -4.062 -4.656 1 98.38 80 TYR A N 1
ATOM 616 C CA . TYR A 1 80 ? 0.86 -3.768 -4.473 1 98.38 80 TYR A CA 1
ATOM 617 C C . TYR A 1 80 ? 0.087 -3.957 -5.77 1 98.38 80 TYR A C 1
ATOM 619 O O . TYR A 1 80 ? 0.685 -4.059 -6.844 1 98.38 80 TYR A O 1
ATOM 627 N N . ALA A 1 81 ? -1.146 -4.035 -5.66 1 98.12 81 ALA A N 1
ATOM 628 C CA . ALA A 1 81 ? -2.086 -3.975 -6.777 1 98.12 81 ALA A CA 1
ATOM 629 C C . ALA A 1 81 ? -3.34 -3.191 -6.398 1 98.12 81 ALA A C 1
ATOM 631 O O . ALA A 1 81 ? -3.799 -3.26 -5.254 1 98.12 81 ALA A O 1
ATOM 632 N N . ILE A 1 82 ? -3.85 -2.457 -7.285 1 98.38 82 ILE A N 1
ATOM 633 C CA . ILE A 1 82 ? -5.164 -1.833 -7.172 1 98.38 82 ILE A CA 1
ATOM 634 C C . ILE A 1 82 ? -6.121 -2.463 -8.18 1 98.38 82 ILE A C 1
ATOM 636 O O . ILE A 1 82 ? -5.859 -2.451 -9.391 1 98.38 82 ILE A O 1
ATOM 640 N N . LEU A 1 83 ? -7.137 -3.002 -7.703 1 98.56 83 LEU A N 1
ATOM 641 C CA . LEU A 1 83 ? -8.125 -3.713 -8.508 1 98.56 83 LEU A CA 1
ATOM 642 C C . LEU A 1 83 ? -9.484 -3.039 -8.414 1 98.56 83 LEU A C 1
ATOM 644 O O . LEU A 1 83 ? -9.852 -2.512 -7.359 1 98.56 83 LEU A O 1
ATOM 648 N N . GLN A 1 84 ? -10.188 -3 -9.477 1 98.5 84 GLN A N 1
ATOM 649 C CA . GLN A 1 84 ? -11.602 -2.648 -9.484 1 98.5 84 GLN A CA 1
ATOM 650 C C . GLN A 1 84 ? -12.477 -3.875 -9.742 1 98.5 84 GLN A C 1
ATOM 652 O O . GLN A 1 84 ? -12.391 -4.496 -10.805 1 98.5 84 GLN A O 1
ATOM 657 N N . CYS A 1 85 ? -13.25 -4.293 -8.734 1 98.38 85 CYS A N 1
ATOM 658 C CA . CYS A 1 85 ? -13.969 -5.562 -8.742 1 98.38 85 CYS A CA 1
ATOM 659 C C . CYS 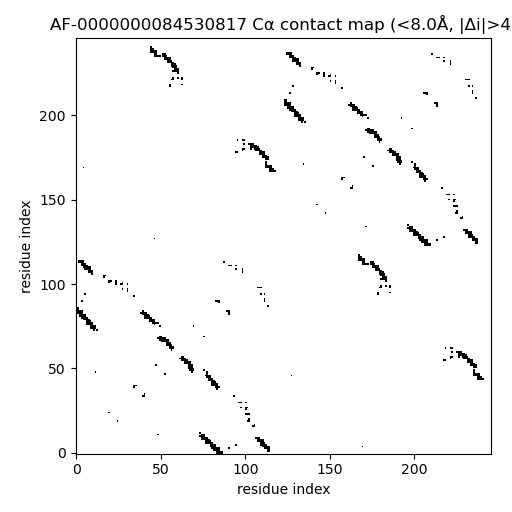A 1 85 ? -15.445 -5.355 -8.438 1 98.38 85 CYS A C 1
ATOM 661 O O . CYS A 1 85 ? -15.836 -4.336 -7.867 1 98.38 85 CYS A O 1
ATOM 663 N N . LYS A 1 86 ? -16.219 -6.285 -8.805 1 98.06 86 LYS A N 1
ATOM 664 C CA . LYS A 1 86 ? -17.656 -6.184 -8.531 1 98.06 86 LYS A CA 1
ATOM 665 C C . LYS A 1 86 ? -17.938 -6.281 -7.035 1 98.06 86 LYS A C 1
ATOM 667 O O . LYS A 1 86 ? -18.922 -5.734 -6.551 1 98.06 86 LYS A O 1
ATOM 672 N N . ASP A 1 87 ? -17.125 -7.051 -6.254 1 97.94 87 ASP A N 1
ATOM 673 C CA . ASP A 1 87 ? -17.234 -7.188 -4.805 1 97.94 87 ASP A CA 1
ATOM 674 C C . ASP A 1 87 ? -15.938 -7.719 -4.207 1 97.94 87 ASP A C 1
ATOM 676 O O . ASP A 1 87 ? -14.969 -7.957 -4.93 1 97.94 87 ASP A O 1
ATOM 680 N N . THR A 1 88 ? -16 -7.898 -2.939 1 98.25 88 THR A N 1
ATOM 681 C CA . THR A 1 88 ? -14.82 -8.359 -2.219 1 98.25 88 THR A CA 1
ATOM 682 C C . THR A 1 88 ? -14.438 -9.773 -2.652 1 98.25 88 THR A C 1
ATOM 684 O O . THR A 1 88 ? -13.25 -10.102 -2.744 1 98.25 88 THR A O 1
ATOM 687 N N . ALA A 1 89 ? -15.406 -10.625 -2.871 1 98.5 89 ALA A N 1
ATOM 688 C CA . ALA A 1 89 ? -15.141 -12.008 -3.26 1 98.5 89 ALA A CA 1
ATOM 689 C C . ALA A 1 89 ? -14.312 -12.07 -4.539 1 98.5 89 ALA A C 1
ATOM 691 O O . ALA A 1 89 ? -13.391 -12.883 -4.648 1 98.5 89 ALA A O 1
ATOM 692 N N . GLU A 1 90 ? -14.617 -11.273 -5.516 1 98.75 90 GLU A N 1
ATOM 693 C CA . GLU A 1 90 ? -13.852 -11.234 -6.754 1 98.75 90 GLU A CA 1
ATOM 694 C C . GLU A 1 90 ? -12.414 -10.773 -6.5 1 98.75 90 GLU A C 1
ATOM 696 O O . GLU A 1 90 ? -11.469 -11.336 -7.055 1 98.75 90 GLU A O 1
ATOM 701 N N . ALA A 1 91 ? -12.211 -9.727 -5.703 1 98.81 91 ALA A N 1
ATOM 702 C CA . ALA A 1 91 ? -10.875 -9.25 -5.367 1 98.81 91 ALA A CA 1
ATOM 703 C C . ALA A 1 91 ? -10.039 -10.352 -4.73 1 98.81 91 ALA A C 1
ATOM 705 O O . ALA A 1 91 ? -8.867 -10.523 -5.07 1 98.81 91 ALA A O 1
ATOM 706 N N . LEU A 1 92 ? -10.703 -11.109 -3.865 1 98.88 92 LEU A N 1
ATOM 707 C CA . LEU A 1 92 ? -10 -12.18 -3.172 1 98.88 92 LEU A CA 1
ATOM 708 C C . LEU A 1 92 ? -9.648 -13.312 -4.133 1 98.88 92 LEU A C 1
ATOM 710 O O . LEU A 1 92 ? -8.594 -13.938 -4.004 1 98.88 92 LEU A O 1
ATOM 714 N N . GLU A 1 93 ? -10.477 -13.57 -5.035 1 98.81 93 GLU A N 1
ATOM 715 C CA . GLU A 1 93 ? -10.211 -14.609 -6.023 1 98.81 93 GLU A CA 1
ATOM 716 C C . GLU A 1 93 ? -9 -14.258 -6.883 1 98.81 93 GLU A C 1
ATOM 718 O O . GLU A 1 93 ? -8.117 -15.094 -7.094 1 98.81 93 GLU A O 1
ATOM 723 N N . TRP A 1 94 ? -8.914 -13.078 -7.379 1 98.81 94 TRP A N 1
ATOM 724 C CA . TRP A 1 94 ? -7.762 -12.648 -8.172 1 98.81 94 TRP A CA 1
ATOM 725 C C . TRP A 1 94 ? -6.484 -12.68 -7.336 1 98.81 94 TRP A C 1
ATOM 727 O O . TRP A 1 94 ? -5.422 -13.062 -7.828 1 98.81 94 TRP A O 1
ATOM 737 N N . THR A 1 95 ? -6.605 -12.266 -6.094 1 98.81 95 THR A N 1
ATOM 738 C CA . THR A 1 95 ? -5.453 -12.281 -5.203 1 98.81 95 THR A CA 1
ATOM 739 C C . THR A 1 95 ? -4.977 -13.711 -4.953 1 98.81 95 THR A C 1
ATOM 741 O O . THR A 1 95 ? -3.775 -13.984 -4.969 1 98.81 95 THR A O 1
ATOM 744 N N . ARG A 1 96 ? -5.938 -14.609 -4.691 1 98.75 96 ARG A N 1
ATOM 745 C CA . ARG A 1 96 ? -5.613 -16.016 -4.523 1 98.75 96 ARG A CA 1
ATOM 746 C C . ARG A 1 96 ? -4.859 -16.562 -5.734 1 98.75 96 ARG A C 1
ATOM 748 O O . ARG A 1 96 ? -3.826 -17.219 -5.586 1 98.75 96 ARG A O 1
ATOM 755 N N . ARG A 1 97 ? -5.359 -16.312 -6.875 1 98.56 9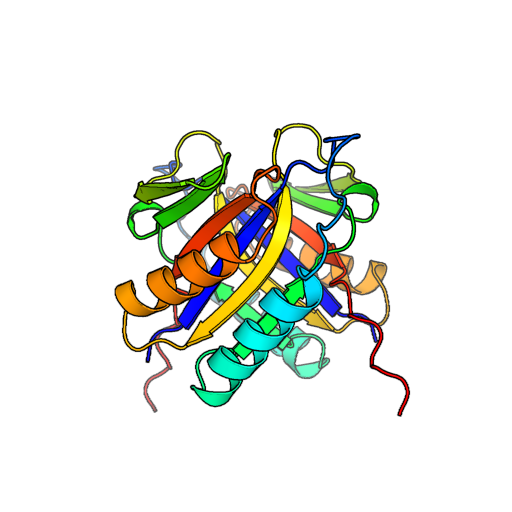7 ARG A N 1
ATOM 756 C CA . ARG A 1 97 ? -4.734 -16.766 -8.109 1 98.56 97 ARG A CA 1
ATOM 757 C C . ARG A 1 97 ? -3.336 -16.188 -8.266 1 98.56 97 ARG A C 1
ATOM 759 O O . ARG A 1 97 ? -2.412 -16.875 -8.695 1 98.56 97 ARG A O 1
ATOM 766 N N . PHE A 1 98 ? -3.172 -14.961 -7.953 1 98.75 98 PHE A N 1
ATOM 767 C CA . PHE A 1 98 ? -1.861 -14.32 -7.98 1 98.75 98 PHE A CA 1
ATOM 768 C C . PHE A 1 98 ? -0.875 -15.07 -7.094 1 98.75 98 PHE A C 1
ATOM 770 O O . PHE A 1 98 ? 0.229 -15.406 -7.527 1 98.75 98 PHE A O 1
ATOM 777 N N . LEU A 1 99 ? -1.287 -15.32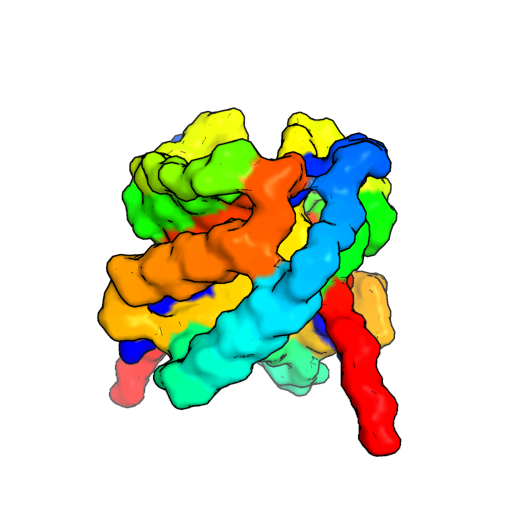8 -5.836 1 98.44 99 LEU A N 1
ATOM 778 C CA . LEU A 1 99 ? -0.408 -16.016 -4.891 1 98.44 99 LEU A CA 1
ATOM 779 C C . LEU A 1 99 ? -0.038 -17.406 -5.402 1 98.44 99 LEU A C 1
ATOM 781 O O . LEU A 1 99 ? 1.116 -17.828 -5.293 1 98.44 99 LEU A O 1
ATOM 785 N N . GLN A 1 100 ? -0.947 -18.062 -6.02 1 97.94 100 GLN A N 1
ATOM 786 C CA . GLN A 1 100 ? -0.757 -19.438 -6.461 1 97.94 100 GLN A CA 1
ATOM 787 C C . GLN A 1 100 ? 0.207 -19.5 -7.641 1 97.94 100 GLN A C 1
ATOM 789 O O . GLN A 1 100 ? 0.689 -20.594 -7.988 1 97.94 100 GLN A O 1
ATOM 794 N N . THR A 1 101 ? 0.447 -18.391 -8.344 1 97.75 101 THR A N 1
ATOM 795 C CA . THR A 1 101 ? 1.401 -18.375 -9.445 1 97.75 101 THR A CA 1
ATOM 796 C C . THR A 1 101 ? 2.83 -18.516 -8.93 1 97.75 101 THR A C 1
ATOM 798 O O . THR A 1 101 ? 3.746 -18.812 -9.688 1 97.75 101 THR A O 1
ATOM 801 N N . HIS A 1 102 ? 3.072 -18.203 -7.645 1 96.81 102 HIS A N 1
ATOM 802 C CA . HIS A 1 102 ? 4.426 -18.172 -7.098 1 96.81 102 HIS A CA 1
ATOM 803 C C . HIS A 1 102 ? 4.918 -19.594 -6.801 1 96.81 102 HIS A C 1
ATOM 805 O O . HIS A 1 102 ? 4.117 -20.5 -6.59 1 96.81 102 HIS A O 1
ATOM 811 N N . PRO A 1 103 ? 6.242 -19.75 -6.844 1 95.56 103 PRO A N 1
ATOM 812 C CA . PRO A 1 103 ? 6.797 -21.047 -6.457 1 95.56 103 PRO A CA 1
ATOM 813 C C . PRO A 1 103 ? 6.289 -21.516 -5.098 1 95.56 103 PRO A C 1
ATOM 815 O O . PRO A 1 103 ? 6.121 -20.703 -4.18 1 95.56 103 PRO A O 1
ATOM 818 N N . VAL A 1 104 ? 6.145 -22.828 -4.938 1 93.56 104 VAL A N 1
ATOM 819 C CA . VAL A 1 104 ? 5.559 -23.406 -3.732 1 93.56 104 VAL A CA 1
ATOM 820 C C . VAL A 1 104 ? 6.5 -23.188 -2.549 1 93.56 104 VAL A C 1
ATOM 822 O O . VAL A 1 104 ? 6.078 -23.266 -1.393 1 93.56 104 VAL A O 1
ATOM 825 N N . THR A 1 105 ? 7.77 -22.922 -2.793 1 91.81 105 THR A N 1
ATOM 826 C CA . THR A 1 105 ? 8.758 -22.766 -1.728 1 91.81 105 THR A CA 1
ATOM 827 C C . THR A 1 105 ? 8.719 -21.344 -1.166 1 91.81 105 THR A C 1
ATOM 829 O O . THR A 1 105 ? 9.312 -21.078 -0.124 1 91.81 105 THR A O 1
ATOM 832 N N . TRP A 1 106 ? 8.039 -20.453 -1.896 1 93.69 106 TRP A N 1
ATOM 833 C CA . TRP A 1 106 ? 7.977 -19.078 -1.442 1 93.69 106 TRP A CA 1
ATOM 834 C C . TRP A 1 106 ? 6.891 -18.891 -0.384 1 93.69 106 TRP A C 1
ATOM 836 O O . TRP A 1 106 ? 5.867 -19.578 -0.416 1 93.69 106 TRP A O 1
ATOM 846 N N . GLN A 1 107 ? 7.172 -18.047 0.548 1 94.56 107 GLN A N 1
ATOM 847 C CA . GLN A 1 107 ? 6.172 -17.547 1.486 1 94.56 107 GLN A CA 1
ATOM 848 C C . GLN A 1 107 ? 5.801 -16.094 1.177 1 94.56 107 GLN A C 1
ATOM 850 O O . GLN A 1 107 ? 6.641 -15.203 1.266 1 94.56 107 GLN A O 1
ATOM 855 N N . VAL A 1 108 ? 4.547 -15.883 0.79 1 96.69 108 VAL A N 1
ATOM 856 C CA . VAL A 1 108 ? 4.043 -14.562 0.412 1 96.69 108 VAL A CA 1
ATOM 857 C C . VAL A 1 108 ? 2.676 -14.328 1.053 1 96.69 108 VAL A C 1
ATOM 859 O O . VAL A 1 108 ? 1.837 -15.234 1.088 1 96.69 108 VAL A O 1
ATOM 862 N N . GLU A 1 109 ? 2.506 -13.18 1.557 1 97.62 109 GLU A N 1
ATOM 863 C CA . GLU A 1 109 ? 1.197 -12.773 2.061 1 97.62 109 GLU A CA 1
ATOM 864 C C . GLU A 1 109 ? 0.646 -11.586 1.273 1 97.62 109 GLU A C 1
ATOM 866 O O . GLU A 1 109 ? 1.409 -10.75 0.791 1 97.62 109 GLU A O 1
ATOM 871 N N . ALA A 1 110 ? -0.648 -11.57 1.113 1 98.69 110 ALA A N 1
ATOM 872 C CA . ALA A 1 110 ? -1.348 -10.461 0.467 1 98.69 110 ALA A CA 1
ATOM 873 C C . ALA A 1 110 ? -2.5 -9.961 1.334 1 98.69 110 ALA A C 1
ATOM 875 O O . ALA A 1 110 ? -3.393 -10.727 1.697 1 98.69 110 ALA A O 1
ATOM 876 N N . GLU A 1 111 ? -2.455 -8.742 1.744 1 98.62 111 GLU A N 1
ATOM 877 C CA . GLU A 1 111 ? -3.527 -8.086 2.488 1 98.62 111 GLU A CA 1
ATOM 878 C C . GLU A 1 111 ? -4.465 -7.328 1.555 1 98.62 111 GLU A C 1
ATOM 880 O O . GLU A 1 111 ? -4.027 -6.438 0.82 1 98.62 111 GLU A O 1
ATOM 885 N N . VAL A 1 112 ? -5.723 -7.66 1.532 1 98.88 112 VAL A N 1
ATOM 886 C CA . VAL A 1 112 ? -6.719 -7.051 0.658 1 98.88 112 VAL A CA 1
ATOM 887 C C . VAL A 1 112 ? -7.605 -6.105 1.464 1 98.88 112 VAL A C 1
ATOM 889 O O . VAL A 1 112 ? -8.266 -6.523 2.416 1 98.88 112 VAL A O 1
ATOM 892 N N . ARG A 1 113 ? -7.602 -4.871 1.162 1 98.69 113 ARG A N 1
ATOM 893 C CA . ARG A 1 113 ? -8.375 -3.811 1.798 1 98.69 113 ARG A CA 1
ATOM 894 C C . ARG A 1 113 ? -9.203 -3.049 0.771 1 98.69 113 ARG A C 1
ATOM 896 O O . ARG A 1 113 ? -8.727 -2.744 -0.322 1 98.69 113 ARG A O 1
ATOM 903 N N . GLN A 1 114 ? -10.477 -2.803 1.098 1 98.56 114 GLN A N 1
ATOM 904 C CA . GLN A 1 114 ? -11.258 -1.932 0.223 1 98.56 114 GLN A CA 1
ATOM 905 C C . GLN A 1 114 ? -10.789 -0.483 0.332 1 98.56 114 GLN A C 1
ATOM 907 O O . GLN A 1 114 ? -10.508 0.002 1.43 1 98.56 114 GLN A O 1
ATOM 912 N N . ILE A 1 115 ? -10.633 0.201 -0.792 1 98.38 115 ILE A N 1
ATOM 913 C CA . ILE A 1 115 ? -10.281 1.616 -0.833 1 98.38 115 ILE A CA 1
ATOM 914 C C . ILE A 1 115 ? -11.492 2.463 -0.452 1 98.38 115 ILE A C 1
ATOM 916 O O . ILE A 1 115 ? -12.594 2.24 -0.956 1 98.38 115 ILE A O 1
ATOM 920 N N . ASP A 1 116 ? -11.273 3.326 0.543 1 93.31 116 ASP A N 1
ATOM 921 C CA . ASP A 1 116 ? -12.336 4.191 1.054 1 93.31 116 ASP A CA 1
ATOM 922 C C . ASP A 1 116 ? -12.609 5.348 0.093 1 93.31 116 ASP A C 1
ATOM 924 O O . ASP A 1 116 ? -11.852 6.316 0.047 1 93.31 116 ASP A O 1
ATOM 928 N N . GLU A 1 117 ? -13.523 5.168 -0.711 1 76.62 117 GLU A N 1
ATOM 929 C CA . GLU A 1 117 ? -13.875 6.184 -1.702 1 76.62 117 GLU A CA 1
ATOM 930 C C . GLU A 1 117 ? -14.562 7.379 -1.051 1 76.62 117 GLU A C 1
ATOM 932 O O . GLU A 1 117 ? -15.391 7.211 -0.157 1 76.62 117 GLU A O 1
ATOM 937 N N . ALA A 1 118 ? -13.703 8.484 -0.843 1 60.91 118 ALA A N 1
ATOM 938 C CA . ALA A 1 118 ? -14.422 9.664 -0.371 1 60.91 118 ALA A CA 1
ATOM 939 C C . ALA A 1 118 ? -15.742 9.836 -1.109 1 60.91 118 ALA A C 1
ATOM 941 O O . ALA A 1 118 ? -15.859 9.477 -2.285 1 60.91 118 ALA A O 1
ATOM 942 N N . PRO A 1 119 ? -16.812 10.102 -0.223 1 49.19 119 PRO A N 1
ATOM 943 C CA . PRO A 1 119 ? -18.078 10.367 -0.901 1 49.19 119 PRO A CA 1
ATOM 944 C C . PRO A 1 119 ? -17.953 11.375 -2.037 1 49.19 119 PRO A C 1
ATOM 946 O O . PRO A 1 119 ? -17.141 12.297 -1.953 1 49.19 119 PRO A O 1
ATOM 949 N N . GLU A 1 120 ? -17.906 10.992 -3.312 1 45.91 120 GLU A N 1
ATOM 950 C CA . GLU A 1 120 ? -18 11.992 -4.371 1 45.91 120 GLU A CA 1
ATOM 951 C C . GLU A 1 120 ? -18.891 13.148 -3.949 1 45.91 120 GLU A C 1
ATOM 953 O O . GLU A 1 120 ? -19.984 12.938 -3.42 1 45.91 120 GLU A O 1
ATOM 958 N N . PRO A 1 121 ? -18.234 14.344 -3.75 1 42.22 121 PRO A N 1
ATOM 959 C CA . PRO A 1 121 ? -19.234 15.383 -3.516 1 42.22 121 PRO A CA 1
ATOM 960 C C . PRO A 1 121 ? -20.438 15.258 -4.445 1 42.22 121 PRO A C 1
ATOM 962 O O . PRO A 1 121 ? -20.312 14.727 -5.551 1 42.22 121 PRO A O 1
ATOM 965 N N . PRO A 1 122 ? -21.688 15.438 -3.721 1 38.44 122 PRO A N 1
ATOM 966 C CA . PRO A 1 122 ? -22.812 15.484 -4.664 1 38.44 122 PRO A CA 1
ATOM 967 C C . PRO A 1 122 ? -22.531 16.391 -5.863 1 38.44 122 PRO A C 1
ATOM 969 O O . PRO A 1 122 ? -21.844 17.406 -5.727 1 38.44 122 PRO A O 1
ATOM 972 N N . LYS A 1 123 ? -22.859 15.898 -7.074 1 26.98 123 LYS A N 1
ATOM 973 C CA . LYS A 1 123 ? -22.891 16.812 -8.219 1 26.98 123 LYS A CA 1
ATOM 974 C C . LYS A 1 123 ? -23.844 17.969 -7.984 1 26.98 123 LYS A C 1
ATOM 976 O O . LYS A 1 123 ? -24.938 17.766 -7.445 1 26.98 123 LYS A O 1
ATOM 981 N N . MET B 1 1 ? 9.984 10.758 -14.719 1 95.19 1 MET B N 1
ATOM 982 C CA . MET B 1 1 ? 10.133 10.969 -13.281 1 95.19 1 MET B CA 1
ATOM 983 C C . MET B 1 1 ? 9.703 9.727 -12.5 1 95.19 1 MET B C 1
ATOM 985 O O . MET B 1 1 ? 8.719 9.086 -12.852 1 95.19 1 MET B O 1
ATOM 989 N N . PRO B 1 2 ? 10.5 9.414 -11.453 1 97.19 2 PRO B N 1
ATOM 990 C CA . PRO B 1 2 ? 10.148 8.211 -10.695 1 97.19 2 PRO B CA 1
ATOM 991 C C . PRO B 1 2 ? 8.82 8.359 -9.938 1 97.19 2 PRO B C 1
ATOM 993 O O . PRO B 1 2 ? 8.375 9.477 -9.68 1 97.19 2 PRO B O 1
ATOM 996 N N . ARG B 1 3 ? 8.203 7.242 -9.617 1 98.25 3 ARG B N 1
ATOM 997 C CA . ARG B 1 3 ? 6.992 7.207 -8.805 1 98.25 3 ARG B CA 1
ATOM 998 C C . ARG B 1 3 ? 7.277 6.645 -7.418 1 98.25 3 ARG B C 1
ATOM 1000 O O . ARG B 1 3 ? 8.18 5.824 -7.25 1 98.25 3 ARG B O 1
ATOM 1007 N N . TYR B 1 4 ? 6.484 7.125 -6.5 1 98.81 4 TYR B N 1
ATOM 1008 C CA . TYR B 1 4 ? 6.637 6.73 -5.102 1 98.81 4 TYR B CA 1
ATOM 1009 C C . TYR B 1 4 ? 5.297 6.328 -4.5 1 98.81 4 TYR B C 1
ATOM 1011 O O . TYR B 1 4 ? 4.273 6.957 -4.773 1 98.81 4 TYR B O 1
ATOM 1019 N N . MET B 1 5 ? 5.34 5.277 -3.779 1 98.75 5 MET B N 1
ATOM 1020 C CA . MET B 1 5 ? 4.227 4.887 -2.92 1 98.75 5 MET B CA 1
ATOM 1021 C C . MET B 1 5 ? 4.449 5.367 -1.489 1 98.75 5 MET B C 1
ATOM 1023 O O . MET B 1 5 ? 5.504 5.117 -0.903 1 98.75 5 MET B O 1
ATOM 1027 N N . THR B 1 6 ? 3.506 6.117 -0.949 1 98.75 6 THR B N 1
ATOM 1028 C CA . THR B 1 6 ? 3.479 6.473 0.466 1 98.75 6 THR B CA 1
ATOM 1029 C C . THR B 1 6 ? 2.416 5.664 1.206 1 98.75 6 THR B C 1
ATOM 1031 O O . THR B 1 6 ? 1.229 5.742 0.882 1 98.75 6 THR B O 1
ATOM 1034 N N . LEU B 1 7 ? 2.824 4.852 2.152 1 98.69 7 LEU B N 1
ATOM 1035 C CA . LEU B 1 7 ? 1.937 4.062 3.002 1 98.69 7 LEU B CA 1
ATOM 1036 C C . LEU B 1 7 ? 1.712 4.758 4.34 1 98.69 7 LEU B C 1
ATOM 1038 O O . LEU B 1 7 ? 2.65 4.93 5.121 1 98.69 7 LEU B O 1
ATOM 1042 N N . ILE B 1 8 ? 0.462 5.156 4.57 1 98.12 8 ILE B N 1
ATOM 1043 C CA . ILE B 1 8 ? 0.103 5.859 5.797 1 98.12 8 ILE B CA 1
ATOM 1044 C C . ILE B 1 8 ? -0.253 4.855 6.887 1 98.12 8 ILE B C 1
ATOM 1046 O O . ILE B 1 8 ? -1.186 4.062 6.73 1 98.12 8 ILE B O 1
ATOM 1050 N N . ARG B 1 9 ? 0.488 4.883 7.969 1 96.81 9 ARG B N 1
ATOM 1051 C CA . ARG B 1 9 ? 0.333 3.914 9.047 1 96.81 9 ARG B CA 1
ATOM 1052 C C . ARG B 1 9 ? -0.292 4.562 10.281 1 96.81 9 ARG B C 1
ATOM 1054 O O . ARG B 1 9 ? 0.178 5.602 10.75 1 96.81 9 ARG B O 1
ATOM 1061 N N . ILE B 1 10 ? -1.325 3.988 10.812 1 95.06 10 ILE B N 1
ATOM 1062 C CA . ILE B 1 10 ? -2.061 4.512 11.953 1 95.06 10 ILE B CA 1
ATOM 1063 C C . ILE B 1 10 ? -2.381 3.379 12.93 1 95.06 10 ILE B C 1
ATOM 1065 O O . ILE B 1 10 ? -2.336 2.205 12.555 1 95.06 10 ILE B O 1
ATOM 1069 N N . ASP B 1 11 ? -2.607 3.754 14.164 1 93.62 11 ASP B N 1
ATOM 1070 C CA . ASP B 1 11 ? -3.139 2.834 15.164 1 93.62 11 ASP B CA 1
ATOM 1071 C C . ASP B 1 11 ? -4.664 2.828 15.148 1 93.62 11 ASP B C 1
ATOM 1073 O O . ASP B 1 11 ? -5.301 3.705 15.734 1 93.62 11 ASP B O 1
ATOM 1077 N N . GLU B 1 12 ? -5.25 1.811 14.562 1 90.06 12 GLU B N 1
ATOM 1078 C CA . GLU B 1 12 ? -6.707 1.727 14.484 1 90.06 12 GLU B CA 1
ATOM 1079 C C . GLU B 1 12 ? -7.32 1.458 15.852 1 90.06 12 GLU B C 1
ATOM 1081 O O . GLU B 1 12 ? -8.523 1.631 16.047 1 90.06 12 GLU B O 1
ATOM 1086 N N . GLN B 1 13 ? -6.539 0.957 16.641 1 86.75 13 GLN B N 1
ATOM 1087 C CA . GLN B 1 13 ? -7.055 0.565 17.953 1 86.75 13 GLN B CA 1
ATOM 1088 C C . GLN B 1 13 ? -7.059 1.746 18.922 1 86.75 13 GLN B C 1
ATOM 1090 O O . GLN B 1 13 ? -7.598 1.65 20.031 1 86.75 13 GLN B O 1
ATOM 1095 N N . ALA B 1 14 ? -6.469 2.781 18.422 1 80.31 14 ALA B N 1
ATOM 1096 C CA . ALA B 1 14 ? -6.414 3.953 19.297 1 80.31 14 ALA B CA 1
ATOM 1097 C C . ALA B 1 14 ? -7.801 4.547 19.5 1 80.31 14 ALA B C 1
ATOM 1099 O O . ALA B 1 14 ? -8.523 4.801 18.531 1 80.31 14 ALA B O 1
ATOM 1100 N N . ARG B 1 15 ? -8.625 4.246 20.562 1 63.97 15 ARG B N 1
ATOM 1101 C CA . ARG B 1 15 ? -9.984 4.621 20.938 1 63.97 15 ARG B CA 1
ATOM 1102 C C . ARG B 1 15 ? -10.164 6.137 20.922 1 63.97 15 ARG B C 1
ATOM 1104 O O . ARG B 1 15 ? -11.211 6.641 20.5 1 63.97 15 ARG B O 1
ATOM 1111 N N . ASP B 1 16 ? -9.258 6.879 21.469 1 64.12 16 ASP B N 1
ATOM 1112 C CA . ASP B 1 16 ? -9.383 8.305 21.734 1 64.12 16 ASP B CA 1
ATOM 1113 C C . ASP B 1 16 ? -8.43 9.117 20.859 1 64.12 16 ASP B C 1
ATOM 1115 O O . ASP B 1 16 ? -7.352 8.641 20.516 1 64.12 16 ASP B O 1
ATOM 1119 N N . GLY B 1 17 ? -9.039 10.117 20.156 1 67.19 17 GLY B N 1
ATOM 1120 C CA . GLY B 1 17 ? -8.109 11.164 19.766 1 67.19 17 GLY B CA 1
ATOM 1121 C C . GLY B 1 17 ? -8.008 11.344 18.266 1 67.19 17 GLY B C 1
ATOM 1122 O O . GLY B 1 17 ? -7.133 12.062 17.781 1 67.19 17 GLY B O 1
ATOM 1123 N N . TRP B 1 18 ? -8.914 10.602 17.516 1 79.75 18 TRP B N 1
ATOM 1124 C CA . TRP B 1 18 ? -8.828 10.852 16.078 1 79.75 18 TRP B CA 1
ATOM 1125 C C . TRP B 1 18 ? -9.797 11.945 15.648 1 79.75 18 TRP B C 1
ATOM 1127 O O . TRP B 1 18 ? -10.258 11.961 14.508 1 79.75 18 TRP B O 1
ATOM 1137 N N . GLU B 1 19 ? -10.062 12.781 16.578 1 84.88 19 GLU B N 1
ATOM 1138 C CA . GLU B 1 19 ? -10.914 13.93 16.266 1 84.88 19 GLU B CA 1
ATOM 1139 C C . GLU B 1 19 ? -10.109 15.039 15.594 1 84.88 19 GLU B C 1
ATOM 1141 O O . GLU B 1 19 ? -9.07 15.453 16.109 1 84.88 19 GLU B O 1
ATOM 1146 N N . PRO B 1 20 ? -10.602 15.438 14.492 1 90.56 20 PRO B N 1
ATOM 1147 C CA . PRO B 1 20 ? -9.898 16.547 13.844 1 90.56 20 PRO B CA 1
ATOM 1148 C C . PRO B 1 20 ? -10.023 17.859 14.609 1 90.56 20 PRO B C 1
ATOM 1150 O O . PRO B 1 20 ? -11.055 18.109 15.234 1 90.56 20 PRO B O 1
ATOM 1153 N N . ASP B 1 21 ? -8.977 18.594 14.672 1 93.19 21 ASP B N 1
ATOM 1154 C CA . ASP B 1 21 ? -9.047 19.953 15.195 1 93.19 21 ASP B CA 1
ATOM 1155 C C . ASP B 1 21 ? -9.672 20.906 14.172 1 93.19 21 ASP B C 1
ATOM 1157 O O . ASP B 1 21 ? -9.789 20.562 12.992 1 93.19 21 ASP B O 1
ATOM 1161 N N . PRO B 1 22 ? -10.156 22.078 14.703 1 94 22 PRO B N 1
ATOM 1162 C CA . PRO B 1 22 ? -10.664 23.062 13.75 1 94 22 PRO B CA 1
ATOM 1163 C C . PRO B 1 22 ? -9.641 23.438 12.688 1 94 22 PRO B C 1
ATOM 1165 O O . PRO B 1 22 ? -8.469 23.672 13 1 94 22 PRO B O 1
ATOM 1168 N N . GLY B 1 23 ? -10.016 23.406 11.398 1 96.12 23 GLY B N 1
ATOM 1169 C CA . GLY B 1 23 ? -9.148 23.812 10.297 1 96.12 23 GLY B CA 1
ATOM 1170 C C . GLY B 1 23 ? -8.469 22.641 9.617 1 96.12 23 GLY B C 1
ATOM 1171 O O . GLY B 1 23 ? -7.82 22.812 8.586 1 96.12 23 GLY B O 1
ATOM 1172 N N . PHE B 1 24 ? -8.547 21.469 10.273 1 95.88 24 PHE B N 1
ATOM 1173 C CA . PHE B 1 24 ? -7.883 20.281 9.734 1 95.88 24 PHE B CA 1
ATOM 1174 C C . PHE B 1 24 ? -8.281 20.047 8.281 1 95.88 24 PHE B C 1
ATOM 1176 O O . PHE B 1 24 ? -7.418 19.938 7.406 1 95.88 24 PHE B O 1
ATOM 1183 N N . GLU B 1 25 ? -9.555 19.984 7.996 1 94.75 25 GLU B N 1
ATOM 1184 C CA . GLU B 1 25 ? -10.055 19.734 6.648 1 94.75 25 GLU B CA 1
ATOM 1185 C C . GLU B 1 25 ? -9.57 20.797 5.676 1 94.75 25 GLU B C 1
ATOM 1187 O O . GLU B 1 25 ? -9.234 20.5 4.527 1 94.75 25 GLU B O 1
ATOM 1192 N N . GLN B 1 26 ? -9.562 22.031 6.148 1 96.69 26 GLN B N 1
ATOM 1193 C CA . GLN B 1 26 ? -9.109 23.125 5.305 1 96.69 26 GLN B CA 1
ATOM 1194 C C . GLN B 1 26 ? -7.625 22.984 4.973 1 96.69 26 GLN B C 1
ATOM 1196 O O . GLN B 1 26 ? -7.219 23.188 3.828 1 96.69 26 GLN B O 1
ATOM 1201 N N . ARG B 1 27 ? -6.781 22.641 5.988 1 97.56 27 ARG B N 1
ATOM 1202 C CA . ARG B 1 27 ? -5.355 22.438 5.754 1 97.56 27 ARG B CA 1
ATOM 1203 C C . ARG B 1 27 ? -5.117 21.297 4.766 1 97.56 27 ARG B C 1
ATOM 1205 O O . ARG B 1 27 ? -4.328 21.438 3.83 1 97.56 27 ARG B O 1
ATOM 1212 N N . MET B 1 28 ? -5.836 20.25 4.965 1 96.81 28 MET B N 1
ATOM 1213 C CA . MET B 1 28 ? -5.699 19.078 4.098 1 96.81 28 MET B CA 1
ATOM 1214 C C . MET B 1 28 ? -6.137 19.406 2.674 1 96.81 28 MET B C 1
ATOM 1216 O O . MET B 1 28 ? -5.438 19.078 1.713 1 96.81 28 MET B O 1
ATOM 1220 N N . GLY B 1 29 ? -7.297 20.031 2.537 1 96.88 29 GLY B N 1
ATOM 1221 C CA . GLY B 1 29 ? -7.785 20.438 1.23 1 96.88 29 GLY B CA 1
ATOM 1222 C C . GLY B 1 29 ? -6.812 21.328 0.483 1 96.88 29 GLY B C 1
ATOM 1223 O O . GLY B 1 29 ? -6.598 21.156 -0.718 1 96.88 29 GLY B O 1
ATOM 1224 N N . ALA B 1 30 ? -6.25 22.297 1.175 1 98 30 ALA B N 1
ATOM 1225 C CA . ALA B 1 30 ? -5.289 23.203 0.574 1 98 30 ALA B CA 1
ATOM 1226 C C . ALA B 1 30 ? -4.059 22.469 0.067 1 98 30 ALA B C 1
ATOM 1228 O O . ALA B 1 30 ? -3.555 22.75 -1.022 1 98 30 ALA B O 1
ATOM 1229 N N . LEU B 1 31 ? -3.572 21.547 0.884 1 98.12 31 LEU B N 1
ATOM 1230 C CA . LEU B 1 31 ? -2.408 20.766 0.474 1 98.12 31 LEU B CA 1
ATOM 1231 C C . LEU B 1 31 ? -2.723 19.938 -0.761 1 98.12 31 LEU B C 1
ATOM 1233 O O . LEU B 1 31 ? -1.922 19.875 -1.697 1 98.12 31 LEU B O 1
ATOM 1237 N N . PHE B 1 32 ? -3.883 19.203 -0.776 1 96.56 32 PHE B N 1
ATOM 1238 C CA . PHE B 1 32 ? -4.242 18.344 -1.902 1 96.56 32 PHE B CA 1
ATOM 1239 C C . PHE B 1 32 ? -4.422 19.172 -3.172 1 96.56 32 PHE B C 1
ATOM 1241 O O . PHE B 1 32 ? -4.047 18.734 -4.262 1 96.56 32 PHE B O 1
ATOM 1248 N N . ASP B 1 33 ? -4.969 20.406 -3.043 1 97.19 33 ASP B N 1
ATOM 1249 C CA . ASP B 1 33 ? -5.066 21.312 -4.188 1 97.19 33 ASP B CA 1
ATOM 1250 C C . ASP B 1 33 ? -3.682 21.656 -4.73 1 97.19 33 ASP B C 1
ATOM 1252 O O . ASP B 1 33 ? -3.457 21.625 -5.941 1 97.19 33 ASP B O 1
ATOM 1256 N N . GLU B 1 34 ? -2.822 22.016 -3.869 1 98.19 34 GLU B N 1
ATOM 1257 C CA . GLU B 1 34 ? -1.475 22.406 -4.266 1 98.19 34 GLU B CA 1
ATOM 1258 C C . GLU B 1 34 ? -0.743 21.266 -4.953 1 98.19 34 GLU B C 1
ATOM 1260 O O . GLU B 1 34 ? -0.145 21.453 -6.016 1 98.19 34 GLU B O 1
ATOM 1265 N N . ILE B 1 35 ? -0.739 20.094 -4.352 1 98 35 ILE B N 1
ATOM 1266 C CA . ILE B 1 35 ? 0.021 18.969 -4.871 1 98 35 ILE B CA 1
ATOM 1267 C C . ILE B 1 35 ? -0.569 18.516 -6.207 1 98 35 ILE B C 1
ATOM 1269 O O . ILE B 1 35 ? 0.163 18.094 -7.105 1 98 35 ILE B O 1
ATOM 1273 N N . THR B 1 36 ? -1.869 18.562 -6.352 1 96.88 36 THR B N 1
ATOM 1274 C CA . THR B 1 36 ? -2.531 18.25 -7.609 1 96.88 36 THR B CA 1
ATOM 1275 C C . THR B 1 36 ? -2.135 19.25 -8.695 1 96.88 36 THR B C 1
ATOM 1277 O O . THR B 1 36 ? -1.806 18.844 -9.82 1 96.88 36 THR B O 1
ATOM 1280 N N . ARG B 1 37 ? -2.105 20.484 -8.383 1 97.69 37 ARG B N 1
ATOM 1281 C CA . ARG B 1 37 ? -1.734 21.516 -9.336 1 97.69 37 ARG B CA 1
ATOM 1282 C C . ARG B 1 37 ? -0.28 21.375 -9.766 1 97.69 37 ARG B C 1
ATOM 1284 O O . ARG B 1 37 ? 0.065 21.656 -10.914 1 97.69 37 ARG B O 1
ATOM 1291 N N . ALA B 1 38 ? 0.527 20.969 -8.859 1 98.12 38 ALA B N 1
ATOM 1292 C CA . ALA B 1 38 ? 1.94 20.75 -9.156 1 98.12 38 ALA B CA 1
ATOM 1293 C C . ALA B 1 38 ? 2.125 19.562 -10.094 1 98.12 38 ALA B C 1
ATOM 1295 O O . ALA B 1 38 ? 3.213 19.344 -10.633 1 98.12 38 ALA B O 1
ATOM 1296 N N . GLY B 1 39 ? 1.114 18.75 -10.25 1 97.88 39 GLY B N 1
ATOM 1297 C CA . GLY B 1 39 ? 1.179 17.578 -11.125 1 97.88 39 GLY B CA 1
ATOM 1298 C C . GLY B 1 39 ? 1.856 16.391 -10.477 1 97.88 39 GLY B C 1
ATOM 1299 O O . GLY B 1 39 ? 2.268 15.453 -11.164 1 97.88 39 GLY B O 1
ATOM 1300 N N . VAL B 1 40 ? 1.962 16.359 -9.172 1 98.31 40 VAL B N 1
ATOM 1301 C CA . VAL B 1 40 ? 2.742 15.367 -8.445 1 98.31 40 VAL B CA 1
ATOM 1302 C C . VAL B 1 40 ? 1.835 14.227 -8 1 98.31 40 VAL B C 1
ATOM 1304 O O . VAL B 1 40 ? 2.258 13.062 -7.973 1 98.31 40 VAL B O 1
ATOM 1307 N N . MET B 1 41 ? 0.606 14.445 -7.695 1 98.25 41 MET B N 1
ATOM 1308 C CA . MET B 1 41 ? -0.31 13.453 -7.148 1 98.25 41 MET B CA 1
ATOM 1309 C C . MET B 1 41 ? -0.91 12.594 -8.258 1 98.25 41 MET B C 1
ATOM 1311 O O . MET B 1 41 ? -1.593 13.109 -9.141 1 98.25 41 MET B O 1
ATOM 1315 N N . LEU B 1 42 ? -0.638 11.328 -8.234 1 97.12 42 LEU B N 1
ATOM 1316 C CA . LEU B 1 42 ? -1.234 10.406 -9.195 1 97.12 42 LEU B CA 1
ATOM 1317 C C . LEU B 1 42 ? -2.49 9.758 -8.617 1 97.12 42 LEU B C 1
ATOM 1319 O O . LEU B 1 42 ? -3.477 9.57 -9.328 1 97.12 42 LEU B O 1
ATOM 1323 N N . GLU B 1 43 ? -2.434 9.406 -7.363 1 95.12 43 GLU B N 1
ATOM 1324 C CA . GLU B 1 43 ? -3.512 8.688 -6.691 1 95.12 43 GLU B CA 1
ATOM 1325 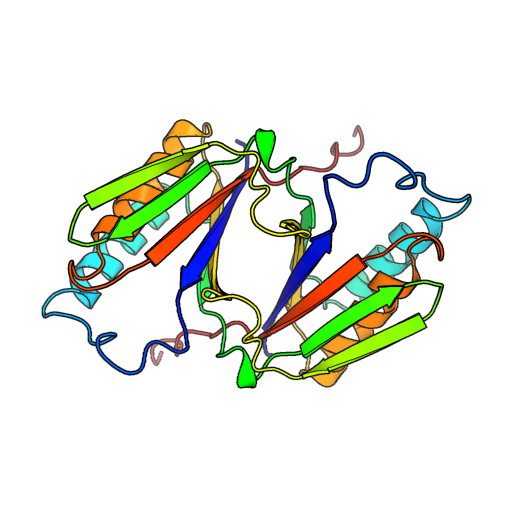C C . GLU B 1 43 ? -3.367 8.758 -5.176 1 95.12 43 GLU B C 1
ATOM 1327 O O . GLU B 1 43 ? -2.252 8.742 -4.652 1 95.12 43 GLU B O 1
ATOM 1332 N N . THR B 1 44 ? -4.523 8.945 -4.512 1 96.81 44 THR B N 1
ATOM 1333 C CA . THR B 1 44 ? -4.512 8.867 -3.057 1 96.81 44 THR B CA 1
ATOM 1334 C C . THR B 1 44 ? -5.883 8.461 -2.527 1 96.81 44 THR B C 1
ATOM 1336 O O . THR B 1 44 ? -6.91 8.781 -3.129 1 96.81 44 THR B O 1
ATOM 1339 N N . ALA B 1 45 ? -5.879 7.738 -1.461 1 96.69 45 ALA B N 1
ATOM 1340 C CA . ALA B 1 45 ? -7.129 7.359 -0.811 1 96.69 45 ALA B CA 1
ATOM 1341 C C . ALA B 1 45 ? -6.871 6.75 0.564 1 96.69 45 ALA B C 1
ATOM 1343 O O . ALA B 1 45 ? -5.734 6.398 0.891 1 96.69 45 ALA B O 1
ATOM 1344 N N . GLY B 1 46 ? -7.902 6.715 1.393 1 96.88 46 GLY B N 1
ATOM 1345 C CA . GLY B 1 46 ? -7.898 5.898 2.596 1 96.88 46 GLY B CA 1
ATOM 1346 C C . GLY B 1 46 ? -8.305 4.461 2.34 1 96.88 46 GLY B C 1
ATOM 1347 O O . GLY B 1 46 ? -8.781 4.129 1.252 1 96.88 46 GLY B O 1
ATOM 1348 N N . LEU B 1 47 ? -8.039 3.656 3.334 1 97.5 47 LEU B N 1
ATOM 1349 C CA . LEU B 1 47 ? -8.508 2.273 3.322 1 97.5 47 LEU B CA 1
ATOM 1350 C C . LEU B 1 47 ? -9.562 2.047 4.402 1 97.5 47 LEU B C 1
ATOM 1352 O O . LEU B 1 47 ? -9.5 2.662 5.473 1 97.5 47 LEU B O 1
ATOM 1356 N N . THR B 1 48 ? -10.539 1.2 4.09 1 96.81 48 THR B N 1
ATOM 1357 C CA . THR B 1 48 ? -11.508 0.819 5.113 1 96.81 48 THR B CA 1
ATOM 1358 C C . THR B 1 48 ? -10.812 0.144 6.293 1 96.81 48 THR B C 1
ATOM 1360 O O . THR B 1 48 ? -9.68 -0.329 6.164 1 96.81 48 THR B O 1
ATOM 1363 N N . PRO B 1 49 ? -11.461 0.146 7.469 1 95.62 49 PRO B N 1
ATOM 1364 C CA . PRO B 1 49 ? -10.844 -0.487 8.641 1 95.62 49 PRO B CA 1
ATOM 1365 C C . PRO B 1 49 ? -10.398 -1.923 8.367 1 95.62 49 PRO B C 1
ATOM 1367 O O . PRO B 1 49 ? -11.008 -2.613 7.543 1 95.62 49 PRO B O 1
ATOM 1370 N N . THR B 1 50 ? -9.336 -2.389 9.102 1 97.06 50 THR B N 1
ATOM 1371 C CA . THR B 1 50 ? -8.805 -3.73 8.898 1 97.06 50 THR B CA 1
ATOM 1372 C C . THR B 1 50 ? -9.859 -4.785 9.227 1 97.06 50 THR B C 1
ATOM 1374 O O . THR B 1 50 ? -9.812 -5.898 8.695 1 97.06 50 THR B O 1
ATOM 1377 N N . ALA B 1 51 ? -10.836 -4.422 10.07 1 96.81 51 ALA B N 1
ATOM 1378 C CA . ALA B 1 51 ? -11.914 -5.352 10.398 1 96.81 51 ALA B CA 1
ATOM 1379 C C . ALA B 1 51 ? -12.68 -5.766 9.148 1 96.81 51 ALA B C 1
ATOM 1381 O O . ALA B 1 51 ? -13.375 -6.785 9.141 1 96.81 51 ALA B O 1
ATOM 1382 N N . GLU B 1 52 ? -12.562 -5.008 8.109 1 97.56 52 GLU B N 1
ATOM 1383 C CA . GLU B 1 52 ? -13.258 -5.285 6.859 1 97.56 52 GLU B CA 1
ATOM 1384 C C . GLU B 1 52 ? -12.312 -5.879 5.82 1 97.56 52 GLU B C 1
ATOM 1386 O O . GLU B 1 52 ? -12.695 -6.062 4.664 1 97.56 52 GLU B O 1
ATOM 1391 N N . GLY B 1 53 ? -11.055 -6.125 6.188 1 98.31 53 GLY B N 1
ATOM 1392 C CA . GLY B 1 53 ? -10.055 -6.66 5.277 1 98.31 53 GLY B CA 1
ATOM 1393 C C . GLY B 1 53 ? -9.82 -8.148 5.453 1 98.31 53 GLY B C 1
ATOM 1394 O O . GLY B 1 53 ? -10.312 -8.75 6.41 1 98.31 53 GLY B O 1
ATOM 1395 N N . THR B 1 54 ? -9.07 -8.742 4.523 1 98.75 54 THR B N 1
ATOM 1396 C CA . THR B 1 54 ? -8.672 -10.141 4.547 1 98.75 54 THR B CA 1
ATOM 1397 C C . THR B 1 54 ? -7.207 -10.289 4.141 1 98.75 54 THR B C 1
ATOM 1399 O O . THR B 1 54 ? -6.75 -9.641 3.197 1 98.75 54 THR B O 1
ATOM 1402 N N . ARG B 1 55 ? -6.484 -11.102 4.812 1 98.38 55 ARG B N 1
ATOM 1403 C CA . ARG B 1 55 ? -5.125 -11.477 4.438 1 98.38 55 ARG B CA 1
ATOM 1404 C C . ARG B 1 55 ? -5.082 -12.898 3.891 1 98.38 55 ARG B C 1
ATOM 1406 O O . ARG B 1 55 ? -5.664 -13.812 4.48 1 98.38 55 ARG B O 1
ATOM 1413 N N . LEU B 1 56 ? -4.449 -13.07 2.783 1 98.81 56 LEU B N 1
ATOM 1414 C CA . LEU B 1 56 ? -4.145 -14.383 2.23 1 98.81 56 LEU B CA 1
ATOM 1415 C C . LEU B 1 56 ? -2.66 -14.703 2.389 1 98.81 56 LEU B C 1
ATOM 1417 O O . LEU B 1 56 ? -1.808 -13.836 2.195 1 98.81 56 LEU B O 1
ATOM 1421 N N . SER B 1 57 ? -2.398 -15.922 2.705 1 98.19 57 SER B N 1
ATOM 1422 C CA . SER B 1 57 ? -1.009 -16.359 2.777 1 98.19 57 SER B CA 1
ATOM 1423 C C . SER B 1 57 ? -0.76 -17.562 1.866 1 98.19 57 SER B C 1
ATOM 1425 O O . SER B 1 57 ? -1.621 -18.438 1.728 1 98.19 57 SER B O 1
ATOM 1427 N N . TRP B 1 58 ? 0.331 -17.531 1.18 1 98.06 58 TRP B N 1
ATOM 1428 C CA . TRP B 1 58 ? 0.868 -18.609 0.353 1 98.06 58 TRP B CA 1
ATOM 1429 C C . TRP B 1 58 ? 2.113 -19.203 0.991 1 98.06 58 TRP B C 1
ATOM 1431 O O . TRP B 1 58 ? 3.113 -18.516 1.194 1 98.06 58 TRP B O 1
ATOM 1441 N N . ALA B 1 59 ? 2.004 -20.406 1.398 1 95.75 59 ALA B N 1
ATOM 1442 C CA . ALA B 1 59 ? 3.107 -21.172 1.984 1 95.75 59 ALA B CA 1
ATOM 1443 C C . ALA B 1 59 ? 2.957 -22.656 1.712 1 95.75 59 ALA B C 1
ATOM 1445 O O . ALA B 1 59 ? 1.887 -23.234 1.93 1 95.75 59 ALA B O 1
ATOM 1446 N N . ASP B 1 60 ? 4.035 -23.25 1.203 1 93.94 60 ASP B N 1
ATOM 1447 C CA . ASP B 1 60 ? 4.078 -24.688 0.959 1 93.94 60 ASP B CA 1
ATOM 1448 C C . ASP B 1 60 ? 2.947 -25.125 0.026 1 93.94 60 ASP B C 1
ATOM 1450 O O . ASP B 1 60 ? 2.299 -26.141 0.26 1 93.94 60 ASP B O 1
ATOM 1454 N N . GLY B 1 61 ? 2.607 -24.312 -0.85 1 94.12 61 GLY B N 1
ATOM 1455 C CA . GLY B 1 61 ? 1.626 -24.625 -1.872 1 94.12 61 GLY B CA 1
ATOM 1456 C C . GLY B 1 61 ? 0.195 -24.531 -1.377 1 94.12 61 GLY B C 1
ATOM 1457 O O . GLY B 1 61 ? -0.718 -25.094 -1.991 1 94.12 61 GLY B O 1
ATOM 1458 N N . LYS B 1 62 ? 0.004 -23.891 -0.254 1 97.44 62 LYS B N 1
ATOM 1459 C CA . LYS B 1 62 ? -1.325 -23.766 0.338 1 97.44 62 LYS B CA 1
ATOM 1460 C C . LYS B 1 62 ? -1.706 -22.312 0.548 1 97.44 62 LYS B C 1
ATOM 1462 O O . LYS B 1 62 ? -0.85 -21.469 0.854 1 97.44 62 LYS B O 1
ATOM 1467 N N . ILE B 1 63 ? -3.049 -22.031 0.354 1 98.56 63 ILE B N 1
ATOM 1468 C CA . ILE B 1 63 ? -3.604 -20.719 0.631 1 98.56 63 ILE B CA 1
ATOM 1469 C C . ILE B 1 63 ? -4.348 -20.734 1.965 1 98.56 63 ILE B C 1
ATOM 1471 O O . ILE B 1 63 ? -5.125 -21.656 2.234 1 98.56 63 ILE B O 1
ATOM 1475 N N . ASP B 1 64 ? -4.102 -19.781 2.793 1 98.31 64 ASP B N 1
ATOM 1476 C CA . ASP B 1 64 ? -4.883 -19.547 4 1 98.31 64 ASP B CA 1
ATOM 1477 C C . ASP B 1 64 ? -5.477 -18.141 3.998 1 98.31 64 ASP B C 1
ATOM 1479 O O . ASP B 1 64 ? -4.867 -17.203 3.473 1 98.31 64 ASP B O 1
ATOM 1483 N N . TYR B 1 65 ? -6.68 -18.047 4.586 1 98.44 65 TYR B N 1
ATOM 1484 C CA . TYR B 1 65 ? -7.379 -16.766 4.695 1 98.44 65 TYR B CA 1
ATOM 1485 C C . TYR B 1 65 ? -7.52 -16.344 6.152 1 98.44 65 TYR B C 1
ATOM 1487 O O . TYR B 1 65 ? -7.914 -17.156 7.004 1 98.44 65 TYR B O 1
ATOM 1495 N N . THR B 1 66 ? -7.191 -15.172 6.453 1 97.88 66 THR B N 1
ATOM 1496 C CA . THR B 1 66 ? -7.379 -14.578 7.773 1 97.88 66 THR B CA 1
ATOM 1497 C C . THR B 1 66 ? -8.141 -13.258 7.668 1 97.88 66 THR B C 1
ATOM 1499 O O . THR B 1 66 ? -7.652 -12.297 7.078 1 97.88 66 THR B O 1
ATOM 1502 N N . ASP B 1 67 ? -9.32 -13.258 8.234 1 97.94 67 ASP B N 1
ATOM 1503 C CA . ASP B 1 67 ? -10.094 -12.016 8.25 1 97.94 67 ASP B CA 1
ATOM 1504 C C . ASP B 1 67 ? -9.609 -11.078 9.352 1 97.94 67 ASP B C 1
ATOM 1506 O O . ASP B 1 67 ? -9.219 -11.531 10.43 1 97.94 67 ASP B O 1
ATOM 1510 N N . GLY B 1 68 ? -9.648 -9.789 9.148 1 96.62 68 GLY B N 1
ATOM 1511 C CA . GLY B 1 68 ? -9.312 -8.812 10.164 1 96.62 68 GLY B CA 1
ATOM 1512 C C . GLY B 1 68 ? -10.273 -8.812 11.336 1 96.62 68 GLY B C 1
ATOM 1513 O O . GLY B 1 68 ? -11.188 -9.641 11.398 1 96.62 68 GLY B O 1
ATOM 1514 N N . PRO B 1 69 ? -10.023 -8 12.242 1 96.12 69 PRO B N 1
ATOM 1515 C CA . PRO B 1 69 ? -8.961 -6.988 12.273 1 96.12 69 PRO B CA 1
ATOM 1516 C C . PRO B 1 69 ? -7.578 -7.59 12.5 1 96.12 69 PRO B C 1
ATOM 1518 O O . PRO B 1 69 ? -7.461 -8.68 13.062 1 96.12 69 PRO B O 1
ATOM 1521 N N . PHE B 1 70 ? -6.535 -6.969 12.023 1 92.81 70 PHE B N 1
ATOM 1522 C CA . PHE B 1 70 ? -5.148 -7.391 12.172 1 92.81 70 PHE B CA 1
ATOM 1523 C C . PHE B 1 70 ? -4.504 -6.727 13.383 1 92.81 70 PHE B C 1
ATOM 1525 O O . PHE B 1 70 ? -4.012 -5.598 13.289 1 92.81 70 PHE B O 1
ATOM 1532 N N . THR B 1 71 ? -4.371 -7.277 14.492 1 86.19 71 THR B N 1
ATOM 1533 C CA . THR B 1 71 ? -3.996 -6.648 15.75 1 86.19 71 THR B CA 1
ATOM 1534 C C . THR B 1 71 ? -2.588 -7.066 16.172 1 86.19 71 THR B C 1
ATOM 1536 O O . THR B 1 71 ? -2.129 -6.719 17.266 1 86.19 71 THR B O 1
ATOM 1539 N N . GLU B 1 72 ? -1.899 -7.75 15.289 1 84.94 72 GLU B N 1
ATOM 1540 C CA . GLU B 1 72 ? -0.572 -8.242 15.648 1 84.94 72 GLU B CA 1
ATOM 1541 C C . GLU B 1 72 ? 0.43 -7.098 15.758 1 84.94 72 GLU B C 1
ATOM 1543 O O . GLU B 1 72 ? 1.439 -7.215 16.453 1 84.94 72 GLU B O 1
ATOM 1548 N N . THR B 1 73 ? 0.195 -6.027 15 1 83.5 73 THR B N 1
ATOM 1549 C CA . THR B 1 73 ? 1.014 -4.82 15.086 1 83.5 73 THR B CA 1
ATOM 1550 C C . THR B 1 73 ? 0.187 -3.643 15.586 1 83.5 73 THR B C 1
ATOM 1552 O O . THR B 1 73 ? -1.039 -3.637 15.461 1 83.5 73 THR B O 1
ATOM 1555 N N . LYS B 1 74 ? 0.919 -2.795 16.188 1 85.25 74 LYS B N 1
ATOM 1556 C CA . LYS B 1 74 ? 0.261 -1.59 16.688 1 85.25 74 LYS B CA 1
ATOM 1557 C C . LYS B 1 74 ? -0.317 -0.765 15.539 1 85.25 74 LYS B C 1
ATOM 1559 O O . LYS B 1 74 ? -1.432 -0.249 15.641 1 85.25 74 LYS B O 1
ATOM 1564 N N . GLU B 1 75 ? 0.369 -0.669 14.484 1 93.5 75 GLU B N 1
ATOM 1565 C CA . GLU B 1 75 ? -0.037 0.186 13.375 1 93.5 75 GLU B CA 1
ATOM 1566 C C . GLU B 1 75 ? -0.432 -0.644 12.156 1 93.5 75 GLU B C 1
ATOM 1568 O O . GLU B 1 75 ? 0.108 -1.729 11.938 1 93.5 75 GLU B O 1
ATOM 1573 N N . VAL B 1 76 ? -1.371 -0.178 11.438 1 95.69 76 VAL B N 1
ATOM 1574 C CA . VAL B 1 76 ? -1.795 -0.746 10.156 1 95.69 76 VAL B CA 1
ATOM 1575 C C . VAL B 1 76 ? -1.758 0.33 9.078 1 95.69 76 VAL B C 1
ATOM 1577 O O . VAL B 1 76 ? -1.645 1.521 9.383 1 95.69 76 VAL B O 1
ATOM 1580 N N . VAL B 1 77 ? -1.795 -0.112 7.809 1 97.12 77 VAL B N 1
ATOM 1581 C CA . VAL B 1 77 ? -1.905 0.842 6.711 1 97.12 77 VAL B CA 1
ATOM 1582 C C . VAL B 1 77 ? -3.34 1.356 6.617 1 97.12 77 VAL B C 1
ATOM 1584 O O . VAL B 1 77 ? -4.266 0.589 6.34 1 97.12 77 VAL B O 1
ATOM 1587 N N . GLY B 1 78 ? -3.455 2.609 6.832 1 96.44 78 GLY B N 1
ATOM 1588 C CA . GLY B 1 78 ? -4.785 3.199 6.805 1 96.44 78 GLY B CA 1
ATOM 1589 C C . GLY B 1 78 ? -5.078 3.947 5.516 1 96.44 78 GLY B C 1
ATOM 1590 O O . GLY B 1 78 ? -6.223 4.32 5.258 1 96.44 78 GLY B O 1
ATOM 1591 N N . GLY B 1 79 ? -4.105 4.211 4.699 1 97.44 79 GLY B N 1
ATOM 1592 C CA . GLY B 1 79 ? -4.199 4.914 3.428 1 97.44 79 GLY B CA 1
ATOM 1593 C C . GLY B 1 79 ? -2.9 4.91 2.645 1 97.44 79 GLY B C 1
ATOM 1594 O O . GLY B 1 79 ? -1.924 4.277 3.055 1 97.44 79 GLY B O 1
ATOM 1595 N N . TYR B 1 80 ? -2.973 5.602 1.496 1 98.38 80 TYR B N 1
ATOM 1596 C CA . TYR B 1 80 ? -1.795 5.605 0.635 1 98.38 80 TYR B CA 1
ATOM 1597 C C . TYR B 1 80 ? -1.824 6.793 -0.321 1 98.38 80 TYR B C 1
ATOM 1599 O O . TYR B 1 80 ? -2.859 7.441 -0.481 1 98.38 80 TYR B O 1
ATOM 1607 N N . ALA B 1 81 ? -0.749 7.066 -0.874 1 98.12 81 ALA B N 1
ATOM 1608 C CA . ALA B 1 81 ? -0.607 7.992 -1.994 1 98.12 81 ALA B CA 1
ATOM 1609 C C . ALA B 1 81 ? 0.429 7.488 -2.994 1 98.12 81 ALA B C 1
ATOM 1611 O O . ALA B 1 81 ? 1.425 6.871 -2.609 1 98.12 81 ALA B O 1
ATOM 1612 N N . ILE B 1 82 ? 0.204 7.695 -4.219 1 98.38 82 ILE B N 1
ATOM 1613 C CA . ILE B 1 82 ? 1.184 7.5 -5.285 1 98.38 82 ILE B CA 1
ATOM 1614 C C . ILE B 1 82 ? 1.565 8.852 -5.887 1 98.38 82 ILE B C 1
ATOM 1616 O O . ILE B 1 82 ? 0.702 9.586 -6.371 1 98.38 82 ILE B O 1
ATOM 1620 N N . LEU B 1 83 ? 2.766 9.156 -5.816 1 98.5 83 LEU B N 1
ATOM 1621 C CA . LEU B 1 83 ? 3.301 10.43 -6.285 1 98.5 83 LEU B CA 1
ATOM 1622 C C . LEU B 1 83 ? 4.297 10.219 -7.418 1 98.5 83 LEU B C 1
ATOM 1624 O O . LEU B 1 83 ? 5.031 9.227 -7.43 1 98.5 83 LEU B O 1
ATOM 1628 N N . GLN B 1 84 ? 4.2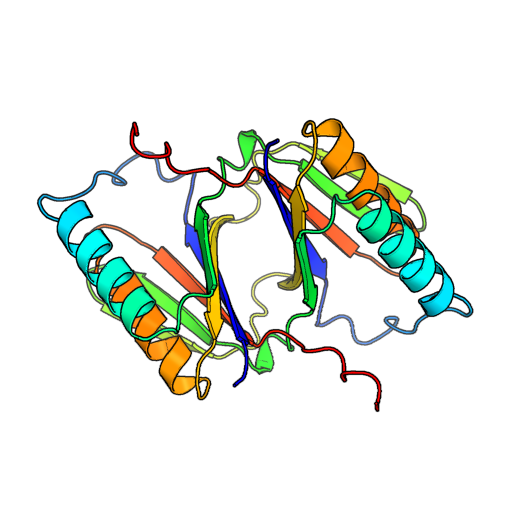81 11.07 -8.367 1 98.5 84 GLN B N 1
ATOM 1629 C CA . GLN B 1 84 ? 5.344 11.164 -9.367 1 98.5 84 GLN B CA 1
ATOM 1630 C C . GLN B 1 84 ? 6.2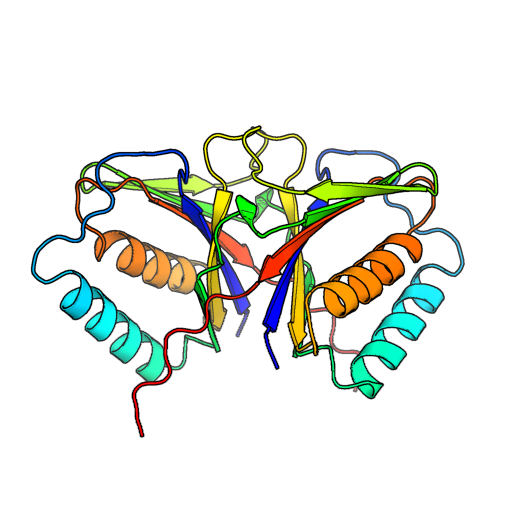03 12.398 -9.141 1 98.5 84 GLN B C 1
ATOM 1632 O O . GLN B 1 84 ? 5.715 13.523 -9.219 1 98.5 84 GLN B O 1
ATOM 1637 N N . CYS B 1 85 ? 7.473 12.203 -8.766 1 98.38 85 CYS B N 1
ATOM 1638 C CA . CYS B 1 85 ? 8.352 13.273 -8.305 1 98.38 85 CYS B CA 1
ATOM 1639 C C . CYS B 1 85 ? 9.664 13.273 -9.086 1 98.38 85 CYS B C 1
ATOM 1641 O O . CYS B 1 85 ? 10.039 12.266 -9.688 1 98.38 85 CYS B O 1
ATOM 1643 N N . LYS B 1 86 ? 10.305 14.367 -9.062 1 98.06 86 LYS B N 1
ATOM 1644 C CA . LYS B 1 86 ? 11.586 14.453 -9.758 1 98.06 86 LYS B CA 1
ATOM 1645 C C . LYS B 1 86 ? 12.641 13.578 -9.078 1 98.06 86 LYS B C 1
ATOM 1647 O O . LYS B 1 86 ? 13.57 13.102 -9.727 1 98.06 86 LYS B O 1
ATOM 1652 N N . ASP B 1 87 ? 12.594 13.406 -7.734 1 97.88 87 ASP B N 1
ATOM 1653 C CA . ASP B 1 87 ? 13.492 12.547 -6.957 1 97.88 87 ASP B CA 1
ATOM 1654 C C . ASP B 1 87 ? 12.883 12.211 -5.598 1 97.88 87 ASP B C 1
ATOM 1656 O O . ASP B 1 87 ? 11.773 12.633 -5.285 1 97.88 87 ASP B O 1
ATOM 1660 N N . THR B 1 88 ? 13.664 11.5 -4.852 1 98.25 88 THR B N 1
ATOM 1661 C CA . THR B 1 88 ? 13.203 11.062 -3.539 1 98.25 88 THR B CA 1
ATOM 1662 C C . THR B 1 88 ? 13 12.25 -2.607 1 98.25 88 THR B C 1
ATOM 1664 O O . THR B 1 88 ? 12.07 12.266 -1.799 1 98.25 88 THR B O 1
ATOM 1667 N N . ALA B 1 89 ? 13.875 13.234 -2.672 1 98.56 89 ALA B N 1
ATOM 1668 C CA . ALA B 1 89 ? 13.781 14.406 -1.802 1 98.56 89 ALA B CA 1
ATOM 1669 C C . ALA B 1 89 ? 12.438 15.109 -1.968 1 98.56 89 ALA B C 1
ATOM 1671 O O . ALA B 1 89 ? 11.828 15.531 -0.985 1 98.56 89 ALA B O 1
ATOM 1672 N N . GLU B 1 90 ? 11.969 15.266 -3.17 1 98.81 90 GLU B N 1
ATOM 1673 C CA . GLU B 1 90 ? 10.672 15.891 -3.412 1 98.81 90 GLU B CA 1
ATOM 1674 C C . GLU B 1 90 ? 9.539 15.055 -2.826 1 98.81 90 GLU B C 1
ATOM 1676 O O . GLU B 1 90 ? 8.602 15.594 -2.227 1 98.81 90 GLU B O 1
ATOM 1681 N N . ALA B 1 91 ? 9.555 13.742 -3.008 1 98.81 91 ALA B N 1
ATOM 1682 C CA . ALA B 1 91 ? 8.539 12.859 -2.441 1 98.81 91 ALA B CA 1
ATOM 1683 C C . ALA B 1 91 ? 8.469 13.008 -0.924 1 98.81 91 ALA B C 1
ATOM 1685 O O . ALA B 1 91 ? 7.375 13.078 -0.354 1 98.81 91 ALA B O 1
ATOM 1686 N N . LEU B 1 92 ? 9.656 13.109 -0.329 1 98.88 92 LEU B N 1
ATOM 1687 C CA . LEU B 1 92 ? 9.711 13.227 1.124 1 98.88 92 LEU B CA 1
ATOM 1688 C C . LEU B 1 92 ? 9.18 14.586 1.577 1 98.88 92 LEU B C 1
ATOM 1690 O O . LEU B 1 92 ? 8.539 14.688 2.627 1 98.88 92 LEU B O 1
ATOM 1694 N N . GLU B 1 93 ? 9.43 15.57 0.834 1 98.81 93 GLU B N 1
ATOM 1695 C CA . GLU B 1 93 ? 8.922 16.906 1.17 1 98.81 93 GLU B CA 1
ATOM 1696 C C . GLU B 1 93 ? 7.402 16.938 1.144 1 98.81 93 GLU B C 1
ATOM 1698 O O . GLU B 1 93 ? 6.77 17.453 2.068 1 98.81 93 GLU B O 1
ATOM 1703 N N . TRP B 1 94 ? 6.785 16.422 0.145 1 98.81 94 TRP B N 1
ATOM 1704 C CA . TRP B 1 94 ? 5.328 16.375 0.069 1 98.81 94 TRP B CA 1
ATOM 1705 C C . TRP B 1 94 ? 4.75 15.531 1.2 1 98.81 94 TRP B C 1
ATOM 1707 O O . TRP B 1 94 ? 3.717 15.883 1.776 1 98.81 94 TRP B O 1
ATOM 1717 N N . THR B 1 95 ? 5.41 14.445 1.504 1 98.81 95 THR B N 1
ATOM 1718 C CA . THR B 1 95 ? 4.961 13.578 2.588 1 98.81 95 THR B CA 1
ATOM 1719 C C . THR B 1 95 ? 5.047 14.305 3.93 1 98.81 95 THR B C 1
ATOM 1721 O O . THR B 1 95 ? 4.129 14.219 4.746 1 98.81 95 THR B O 1
ATOM 1724 N N . ARG B 1 96 ? 6.172 14.992 4.152 1 98.75 96 ARG B N 1
ATOM 1725 C CA . ARG B 1 96 ? 6.336 15.789 5.363 1 98.75 96 ARG B CA 1
ATOM 1726 C C . ARG B 1 96 ? 5.203 16.797 5.508 1 98.75 96 ARG B C 1
ATOM 1728 O O . ARG B 1 96 ? 4.605 16.922 6.578 1 98.75 96 ARG B O 1
ATOM 1735 N N . ARG B 1 97 ? 4.938 17.5 4.477 1 98.56 97 ARG B N 1
ATOM 1736 C CA . ARG B 1 97 ? 3.879 18.516 4.488 1 98.56 97 ARG B CA 1
ATOM 1737 C C . ARG B 1 97 ? 2.521 17.875 4.77 1 98.56 97 ARG B C 1
ATOM 1739 O O . ARG B 1 97 ? 1.71 18.422 5.512 1 98.56 97 ARG B O 1
ATOM 1746 N N . PHE B 1 98 ? 2.275 16.75 4.203 1 98.75 98 PHE B N 1
ATOM 1747 C CA . PHE B 1 98 ? 1.045 16.016 4.465 1 98.75 98 PHE B CA 1
ATOM 1748 C C . PHE B 1 98 ? 0.902 15.711 5.953 1 98.75 98 PHE B C 1
ATOM 1750 O O . PHE B 1 98 ? -0.146 15.977 6.547 1 98.75 98 PHE B O 1
ATOM 1757 N N . LEU B 1 99 ? 1.968 15.156 6.547 1 98.44 99 LEU B N 1
ATOM 1758 C CA . LEU B 1 99 ? 1.925 14.789 7.961 1 98.44 99 LEU B CA 1
ATOM 1759 C C . LEU B 1 99 ? 1.682 16.016 8.828 1 98.44 99 LEU B C 1
ATOM 1761 O O . LEU B 1 99 ? 0.906 15.969 9.781 1 98.44 99 LEU B O 1
ATOM 1765 N N . GLN B 1 100 ? 2.236 17.109 8.461 1 98 100 GLN B N 1
ATOM 1766 C CA . GLN B 1 100 ? 2.174 18.328 9.258 1 98 100 GLN B CA 1
ATOM 1767 C C . GLN B 1 100 ? 0.775 18.938 9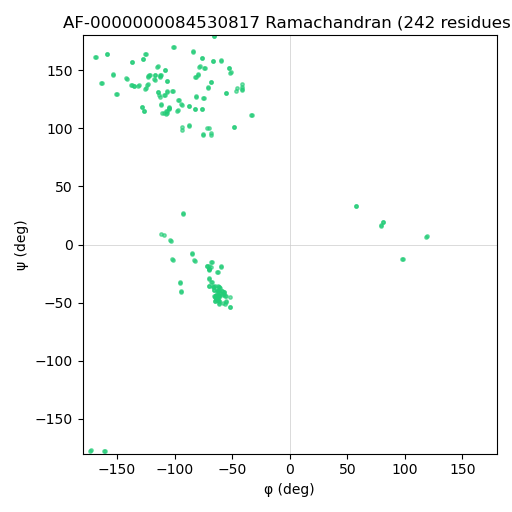.219 1 98 100 GLN B C 1
ATOM 1769 O O . GLN B 1 100 ? 0.454 19.828 10.016 1 98 100 GLN B O 1
ATOM 1774 N N . THR B 1 101 ? -0.066 18.562 8.242 1 97.75 101 THR B N 1
ATOM 1775 C CA . THR B 1 101 ? -1.434 19.062 8.18 1 97.75 101 THR B CA 1
ATOM 1776 C C . THR B 1 101 ? -2.279 18.469 9.305 1 97.75 101 THR B C 1
ATOM 1778 O O . THR B 1 101 ? -3.357 18.969 9.617 1 97.75 101 THR B O 1
ATOM 1781 N N . HIS B 1 102 ? -1.865 17.328 9.883 1 96.81 102 HIS B N 1
ATOM 1782 C CA . HIS B 1 102 ? -2.67 16.625 10.875 1 96.81 102 HIS B CA 1
ATOM 1783 C C . HIS B 1 102 ? -2.578 17.312 12.234 1 96.81 102 HIS B C 1
ATOM 1785 O O . HIS B 1 102 ? -1.602 18 12.523 1 96.81 102 HIS B O 1
ATOM 1791 N N . PRO B 1 103 ? -3.629 17.141 13.039 1 95.56 103 PRO B N 1
ATOM 1792 C CA . PRO B 1 103 ? -3.557 17.656 14.406 1 95.56 103 PRO B CA 1
ATOM 1793 C C . PRO B 1 103 ? -2.301 17.203 15.141 1 95.56 103 PRO B C 1
ATOM 1795 O O . PRO B 1 103 ? -1.864 16.062 14.977 1 95.56 103 PRO B O 1
ATOM 1798 N N . VAL B 1 104 ? -1.809 18.047 16.031 1 93.5 104 VAL B N 1
ATOM 1799 C CA . VAL B 1 104 ? -0.55 17.781 16.719 1 93.5 104 VAL B CA 1
ATOM 1800 C C . VAL B 1 104 ? -0.729 16.625 17.688 1 93.5 104 VAL B C 1
ATOM 1802 O O . VAL B 1 104 ? 0.249 15.984 18.094 1 93.5 104 VAL B O 1
ATOM 1805 N N . THR B 1 105 ? -1.946 16.297 18.062 1 91.75 105 THR B N 1
ATOM 1806 C CA . THR B 1 105 ? -2.211 15.227 19.016 1 91.75 105 THR B CA 1
ATOM 1807 C C . THR B 1 105 ? -2.213 13.867 18.344 1 91.75 105 THR B C 1
ATOM 1809 O O . THR B 1 105 ? -2.203 12.828 19 1 91.75 105 THR B O 1
ATOM 1812 N N . TRP B 1 106 ? -2.268 13.883 17 1 93.75 106 TRP B N 1
ATOM 1813 C CA . TRP B 1 106 ? -2.297 12.625 16.266 1 93.75 106 TRP B CA 1
ATOM 1814 C C . TRP B 1 106 ? -0.892 12.047 16.109 1 93.75 106 TRP B C 1
ATOM 1816 O O . TRP B 1 106 ? 0.083 12.797 16.016 1 93.75 106 TRP B O 1
ATOM 1826 N N . GLN B 1 107 ? -0.828 10.766 16.172 1 94.62 107 GLN B N 1
ATOM 1827 C CA . GLN B 1 107 ? 0.369 10.031 15.781 1 94.62 107 GLN B CA 1
ATOM 1828 C C . GLN B 1 107 ? 0.167 9.305 14.453 1 94.62 107 GLN B C 1
ATOM 1830 O O . GLN B 1 107 ? -0.675 8.414 14.344 1 94.62 107 GLN B O 1
ATOM 1835 N N . VAL B 1 108 ? 0.917 9.711 13.438 1 96.75 108 VAL B N 1
ATOM 1836 C CA . VAL B 1 108 ? 0.811 9.164 12.086 1 96.75 108 VAL B CA 1
ATOM 1837 C C . VAL B 1 108 ? 2.207 8.891 11.531 1 96.75 108 VAL B C 1
ATOM 1839 O O . VAL B 1 108 ? 3.119 9.703 11.703 1 96.75 108 VAL B O 1
ATOM 1842 N N . GLU B 1 109 ? 2.346 7.789 10.922 1 97.62 109 GLU B N 1
ATOM 1843 C CA . GLU B 1 109 ? 3.58 7.477 10.203 1 97.62 109 GLU B CA 1
ATOM 1844 C C . GLU B 1 109 ? 3.324 7.301 8.711 1 97.62 109 GLU B C 1
ATOM 1846 O O . GLU B 1 109 ? 2.248 6.855 8.312 1 97.62 109 GLU B O 1
ATOM 1851 N N . ALA B 1 110 ? 4.273 7.699 7.926 1 98.69 110 ALA B N 1
ATOM 1852 C CA . ALA B 1 110 ? 4.23 7.523 6.477 1 98.69 110 ALA B CA 1
ATOM 1853 C C . ALA B 1 110 ? 5.508 6.863 5.969 1 98.69 110 ALA B C 1
ATOM 1855 O O . ALA B 1 110 ? 6.609 7.375 6.188 1 98.69 110 ALA B O 1
ATOM 1856 N N . GLU B 1 111 ? 5.41 5.719 5.379 1 98.62 111 GLU B N 1
ATOM 1857 C CA . GLU B 1 111 ? 6.52 5.02 4.746 1 98.62 111 GLU B CA 1
ATOM 1858 C C . GLU B 1 111 ? 6.594 5.336 3.254 1 98.62 111 GLU B C 1
ATOM 1860 O O . GLU B 1 111 ? 5.633 5.105 2.516 1 98.62 111 GLU B O 1
ATOM 1865 N N . VAL B 1 112 ? 7.676 5.879 2.791 1 98.88 112 VAL B N 1
ATOM 1866 C CA . VAL B 1 112 ? 7.871 6.277 1.401 1 98.88 112 VAL B CA 1
ATOM 1867 C C . VAL B 1 112 ? 8.789 5.281 0.701 1 98.88 112 VAL B C 1
ATOM 1869 O O . VAL B 1 112 ? 9.938 5.09 1.111 1 98.88 112 VAL B O 1
ATOM 1872 N N . ARG B 1 113 ? 8.336 4.621 -0.283 1 98.69 113 ARG B N 1
ATOM 1873 C CA . ARG B 1 113 ? 9.047 3.627 -1.083 1 98.69 113 ARG B CA 1
ATOM 1874 C C . ARG B 1 113 ? 8.992 3.979 -2.566 1 98.69 113 ARG B C 1
ATOM 1876 O O . ARG B 1 113 ? 7.945 4.391 -3.074 1 98.69 113 ARG B O 1
ATOM 1883 N N . GLN B 1 114 ? 10.141 3.889 -3.246 1 98.56 114 GLN B N 1
ATOM 1884 C CA . GLN B 1 114 ? 10.102 4.051 -4.695 1 98.56 114 GLN B CA 1
ATOM 1885 C C . GLN B 1 114 ? 9.438 2.852 -5.363 1 98.56 114 GLN B C 1
ATOM 1887 O O . GLN B 1 114 ? 9.68 1.706 -4.977 1 98.56 114 GLN B O 1
ATOM 1892 N N . ILE B 1 115 ? 8.547 3.088 -6.316 1 98.38 115 ILE B N 1
ATOM 1893 C CA . ILE B 1 115 ? 7.898 2.039 -7.098 1 98.38 115 ILE B CA 1
ATOM 1894 C C . ILE B 1 115 ? 8.883 1.481 -8.125 1 98.38 115 ILE B C 1
ATOM 1896 O O . ILE B 1 115 ? 9.555 2.24 -8.828 1 98.38 115 ILE B O 1
ATOM 1900 N N . ASP B 1 116 ? 9.047 0.15 -8.078 1 93.19 116 ASP B N 1
ATOM 1901 C CA . ASP B 1 116 ? 9.969 -0.543 -8.977 1 93.19 116 ASP B CA 1
ATOM 1902 C C . ASP B 1 116 ? 9.398 -0.64 -10.391 1 93.19 116 ASP B C 1
ATOM 1904 O O . ASP B 1 116 ? 8.523 -1.466 -10.656 1 93.19 116 ASP B O 1
ATOM 1908 N N . GLU B 1 117 ? 9.742 0.254 -11.164 1 76.12 117 GLU B N 1
ATOM 1909 C CA . GLU B 1 117 ? 9.25 0.297 -12.539 1 76.12 117 GLU B CA 1
ATOM 1910 C C . GLU B 1 117 ? 9.852 -0.823 -13.383 1 76.12 117 GLU B C 1
ATOM 1912 O O . GLU B 1 117 ? 11.039 -1.129 -13.258 1 76.12 117 GLU B O 1
ATOM 1917 N N . ALA B 1 118 ? 9 -1.922 -13.562 1 60.84 118 ALA B N 1
ATOM 1918 C CA . ALA B 1 118 ? 9.539 -2.893 -14.508 1 60.84 118 ALA B CA 1
ATOM 1919 C C . ALA B 1 118 ? 10.18 -2.193 -15.703 1 60.84 118 ALA B C 1
ATOM 1921 O O . ALA B 1 118 ? 9.734 -1.119 -16.109 1 60.84 118 ALA B O 1
ATOM 1922 N N . PRO B 1 119 ? 11.438 -2.73 -16.031 1 48.81 119 PRO B N 1
ATOM 1923 C CA . PRO B 1 119 ? 12.039 -2.148 -17.234 1 48.81 119 PRO B CA 1
ATOM 1924 C C . PRO B 1 119 ? 11.062 -2.098 -18.406 1 48.81 119 PRO B C 1
ATOM 1926 O O . PRO B 1 119 ? 10.219 -2.986 -18.562 1 48.81 119 PRO B O 1
ATOM 1929 N N . GLU B 1 120 ? 10.43 -0.98 -18.75 1 45.84 120 GLU B N 1
ATOM 1930 C CA . GLU B 1 120 ? 9.695 -0.924 -20 1 45.84 120 GLU B CA 1
ATOM 1931 C C . GLU B 1 120 ? 10.367 -1.781 -21.078 1 45.84 120 GLU B C 1
ATOM 1933 O O . GLU B 1 120 ? 11.586 -1.712 -21.266 1 45.84 120 GLU B O 1
ATOM 1938 N N . PRO B 1 121 ? 9.648 -2.906 -21.438 1 42.53 121 PRO B N 1
ATOM 1939 C CA . PRO B 1 121 ? 10.336 -3.527 -22.562 1 42.53 121 PRO B CA 1
ATOM 1940 C C . PRO B 1 121 ? 10.836 -2.504 -23.578 1 42.53 121 PRO B C 1
ATOM 1942 O O . PRO B 1 121 ? 10.281 -1.41 -23.688 1 42.53 121 PRO B O 1
ATOM 1945 N N . PRO B 1 122 ? 12.18 -2.832 -24.062 1 39.28 122 PRO B N 1
ATOM 1946 C CA . PRO B 1 122 ? 12.555 -1.936 -25.156 1 39.28 122 PRO B CA 1
ATOM 1947 C C . PRO B 1 122 ? 11.461 -1.785 -26.203 1 39.28 122 PRO B C 1
ATOM 1949 O O . PRO B 1 122 ? 10.727 -2.742 -26.469 1 39.28 122 PRO B O 1
ATOM 1952 N N . LYS B 1 123 ? 11.195 -0.551 -26.547 1 28.16 123 LYS B N 1
ATOM 1953 C CA . LYS B 1 123 ? 10.344 -0.356 -27.719 1 28.16 123 LYS B CA 1
ATOM 1954 C C . LYS B 1 123 ? 10.938 -1.043 -28.953 1 28.16 123 LYS B C 1
ATOM 1956 O O . LYS B 1 123 ? 12.141 -0.966 -29.188 1 28.16 123 LYS B O 1
#

Foldseek 3Di:
DFKKKKFKKAQPVPPDDQDFDPCLVVLLVVLVVVCVVVVWWDDKDFDDAQQQPWDWDDDPNDIDIDGDDDPPDRIDGGMMTMTDDPDPVVVVVSVVSNVVSTDPRGDMDMDMDTDDDPDPPDD/DFKKKKFKKAQPVPPDDQDFDPCLVVLLVVLVVVCVVVVWWDDKDFDDAQQQPWDWDDDPNDIDIDGDDDPPDRIDGGMMTMTDDPDPVVVVV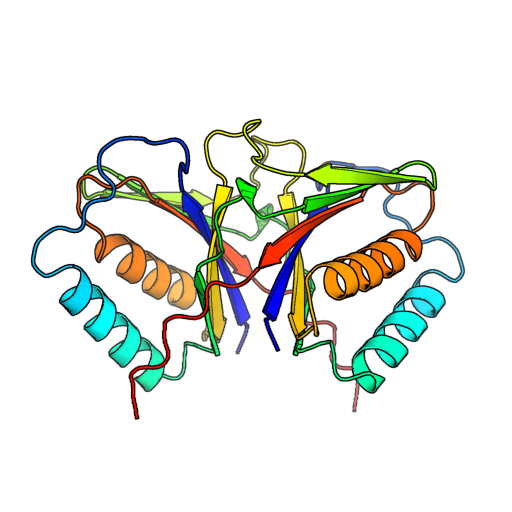SVVSNVVSTDPRGDMDMDMDTDDDPPPPDD

pLDDT: mean 92.68, std 12.86, range [26.98, 98.88]